Protein AF-S8DVP9-F1 (afdb_monomer_lite)

Structure (mmCIF, N/CA/C/O backbone):
data_AF-S8DVP9-F1
#
_entry.id   AF-S8DVP9-F1
#
loop_
_atom_site.group_PDB
_atom_site.id
_atom_site.type_symbol
_atom_site.label_atom_id
_atom_site.label_alt_id
_atom_site.label_comp_id
_atom_site.label_asym_id
_atom_site.label_entity_id
_atom_site.label_seq_id
_atom_site.pdbx_PDB_ins_code
_atom_site.Cartn_x
_atom_site.Cartn_y
_atom_site.Cartn_z
_atom_site.occupancy
_atom_site.B_iso_or_equiv
_atom_site.auth_seq_id
_atom_site.auth_comp_id
_atom_site.auth_asym_id
_atom_site.auth_atom_id
_atom_site.pdbx_PDB_model_num
ATOM 1 N N . MET A 1 1 ? 3.352 -12.212 -4.731 1.00 93.75 1 MET A N 1
ATOM 2 C CA . MET A 1 1 ? 2.655 -12.343 -6.015 1.00 93.75 1 MET A CA 1
ATOM 3 C C . MET A 1 1 ? 3.682 -12.057 -7.084 1.00 93.75 1 MET A C 1
ATOM 5 O O . MET A 1 1 ? 4.368 -11.041 -7.010 1.00 93.75 1 MET A O 1
ATOM 9 N N . ARG A 1 2 ? 3.881 -12.977 -8.029 1.00 93.25 2 ARG A N 1
ATOM 10 C CA . ARG A 1 2 ? 5.002 -12.898 -8.973 1.00 93.25 2 ARG A CA 1
ATOM 11 C C . ARG A 1 2 ? 4.507 -12.813 -10.407 1.00 93.25 2 ARG A C 1
ATOM 13 O O . ARG A 1 2 ? 3.634 -13.581 -10.801 1.00 93.25 2 ARG A O 1
ATOM 20 N N . LYS A 1 3 ? 5.117 -11.926 -11.190 1.00 92.12 3 LYS A N 1
ATOM 21 C CA . LYS A 1 3 ? 4.930 -11.833 -12.636 1.00 92.12 3 LYS A CA 1
ATOM 22 C C . LYS A 1 3 ? 6.275 -11.569 -13.306 1.00 92.12 3 LYS A C 1
ATOM 24 O O . LYS A 1 3 ? 6.898 -10.541 -13.060 1.00 92.12 3 LYS A O 1
ATOM 29 N N . GLY A 1 4 ? 6.740 -12.518 -14.118 1.00 91.38 4 GLY A N 1
ATOM 30 C CA . GLY A 1 4 ? 8.088 -12.469 -14.691 1.00 91.38 4 GLY A CA 1
ATOM 31 C C . GLY A 1 4 ? 9.177 -12.430 -13.608 1.00 91.38 4 GLY A C 1
ATOM 32 O O . GLY A 1 4 ? 9.216 -13.278 -12.704 1.00 91.38 4 GLY A O 1
ATOM 33 N N . ASN A 1 5 ? 10.056 -11.432 -13.695 1.00 92.25 5 ASN A N 1
ATOM 34 C CA . ASN A 1 5 ? 11.104 -11.144 -12.712 1.00 92.25 5 ASN A CA 1
ATOM 35 C C . ASN A 1 5 ? 10.614 -10.303 -11.519 1.00 92.25 5 ASN A C 1
ATOM 37 O O . ASN A 1 5 ? 11.341 -10.202 -10.533 1.00 92.25 5 ASN A O 1
ATOM 41 N N . ILE A 1 6 ? 9.392 -9.761 -11.561 1.00 92.94 6 ILE A N 1
ATOM 42 C CA . ILE A 1 6 ? 8.849 -8.885 -10.518 1.00 92.94 6 ILE A CA 1
ATOM 43 C C . ILE A 1 6 ? 8.075 -9.692 -9.477 1.00 92.94 6 ILE A C 1
ATOM 45 O O . ILE A 1 6 ? 7.178 -10.475 -9.801 1.00 92.94 6 ILE A O 1
ATOM 49 N N . ASN A 1 7 ? 8.400 -9.476 -8.207 1.00 95.69 7 ASN A N 1
ATOM 50 C CA . ASN A 1 7 ? 7.695 -10.012 -7.055 1.00 95.69 7 ASN A CA 1
ATOM 51 C C . ASN A 1 7 ? 7.174 -8.858 -6.193 1.00 95.69 7 ASN A C 1
ATOM 53 O O . ASN A 1 7 ? 7.948 -8.044 -5.699 1.00 95.69 7 ASN A O 1
ATOM 57 N N . VAL A 1 8 ? 5.863 -8.807 -6.005 1.00 96.38 8 VAL A N 1
ATOM 58 C CA . VAL A 1 8 ? 5.174 -7.852 -5.131 1.00 96.38 8 VAL A CA 1
ATOM 59 C C . VAL A 1 8 ? 4.640 -8.624 -3.934 1.00 96.38 8 VAL A C 1
ATOM 61 O O . VAL A 1 8 ? 4.223 -9.764 -4.089 1.00 96.38 8 VAL A O 1
ATOM 64 N N . TYR A 1 9 ? 4.655 -8.059 -2.740 1.00 97.38 9 TYR A N 1
ATOM 65 C CA . TYR A 1 9 ? 4.087 -8.700 -1.555 1.00 97.38 9 TYR A CA 1
ATOM 66 C C . TYR A 1 9 ? 3.671 -7.634 -0.544 1.00 97.38 9 TYR A C 1
ATOM 68 O O . TYR A 1 9 ? 4.083 -6.478 -0.641 1.00 97.38 9 TYR A O 1
ATOM 76 N N . ILE A 1 10 ? 2.815 -8.005 0.404 1.00 97.81 10 ILE A N 1
ATOM 77 C CA . ILE A 1 10 ? 2.344 -7.096 1.449 1.00 97.81 10 ILE A CA 1
ATOM 78 C C . ILE A 1 10 ? 2.985 -7.491 2.769 1.00 97.81 10 ILE A C 1
ATOM 80 O O . ILE A 1 10 ? 2.973 -8.666 3.130 1.00 97.81 10 ILE A O 1
ATOM 84 N N . GLU A 1 11 ? 3.508 -6.513 3.499 1.00 98.12 11 GLU A N 1
ATOM 85 C CA . GLU A 1 11 ? 3.953 -6.700 4.877 1.00 98.12 11 GLU A CA 1
ATOM 86 C C . GLU A 1 11 ? 3.008 -5.994 5.846 1.00 98.12 11 GLU A C 1
ATOM 88 O O . GLU A 1 11 ? 2.581 -4.863 5.609 1.00 98.12 11 GLU A O 1
ATOM 93 N N . SER A 1 12 ? 2.717 -6.638 6.973 1.00 97.75 12 SER A N 1
ATOM 94 C CA . SER A 1 12 ? 2.053 -6.014 8.116 1.00 97.75 12 SER A CA 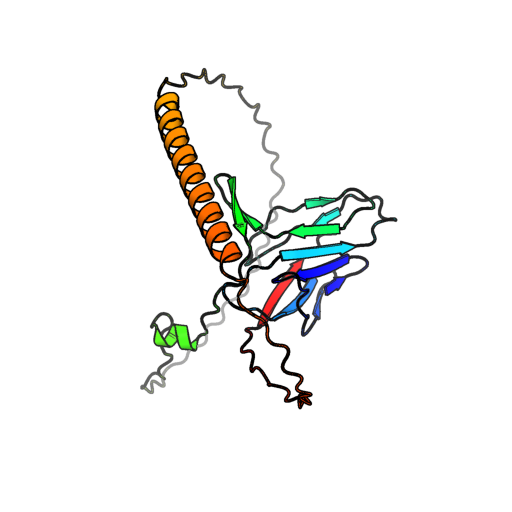1
ATOM 95 C C . SER A 1 12 ? 2.792 -6.399 9.389 1.00 97.75 12 SER A C 1
ATOM 97 O O . SER A 1 12 ? 3.184 -7.550 9.567 1.00 97.75 12 SER A O 1
ATOM 99 N N . GLN A 1 13 ? 3.036 -5.414 10.257 1.00 96.25 13 GLN A N 1
ATOM 100 C CA . GLN A 1 13 ? 3.792 -5.599 11.505 1.00 96.25 13 GLN A CA 1
ATOM 101 C C . GLN A 1 13 ? 5.177 -6.253 11.301 1.00 96.25 13 GLN A C 1
ATOM 103 O O . GLN A 1 13 ? 5.642 -7.000 12.151 1.00 96.25 13 GLN A O 1
ATOM 108 N N . GLY A 1 14 ? 5.836 -5.976 10.168 1.00 96.75 14 GLY A N 1
ATOM 109 C CA . GLY A 1 14 ? 7.161 -6.519 9.839 1.00 96.75 14 GLY A CA 1
ATOM 110 C C . GLY A 1 14 ? 7.161 -7.957 9.308 1.00 96.75 14 GLY A C 1
ATOM 111 O O . GLY A 1 14 ? 8.229 -8.540 9.139 1.00 96.75 14 GLY A O 1
ATOM 112 N N . HIS A 1 15 ? 5.990 -8.535 9.034 1.00 97.69 15 HIS A N 1
ATOM 113 C CA . HIS A 1 15 ? 5.864 -9.878 8.476 1.00 97.69 15 HIS A CA 1
ATOM 114 C C . HIS A 1 15 ? 5.163 -9.846 7.120 1.00 97.69 15 HIS A C 1
ATOM 116 O O . HIS A 1 15 ? 4.123 -9.203 6.964 1.00 97.69 15 HIS A O 1
ATOM 122 N N . ALA A 1 16 ? 5.709 -10.581 6.150 1.00 97.69 16 ALA A N 1
ATOM 123 C CA . ALA A 1 16 ? 5.050 -10.802 4.870 1.00 97.69 16 ALA A CA 1
ATOM 124 C C . ALA A 1 16 ? 3.759 -11.606 5.079 1.00 97.69 16 ALA A C 1
ATOM 126 O O . ALA A 1 16 ? 3.770 -12.677 5.693 1.00 97.69 16 ALA A O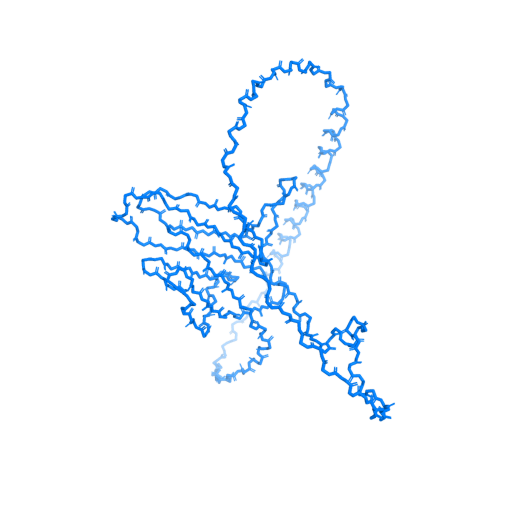 1
ATOM 127 N N . LEU A 1 17 ? 2.645 -11.079 4.578 1.00 97.50 17 LEU A N 1
ATOM 128 C CA . LEU A 1 17 ? 1.345 -11.729 4.662 1.00 97.50 17 LEU A CA 1
ATOM 129 C C . LEU A 1 17 ? 1.244 -12.854 3.620 1.00 97.50 17 LEU A C 1
ATOM 131 O O . LEU A 1 17 ? 1.729 -12.688 2.498 1.00 97.50 17 LEU A O 1
ATOM 135 N N . PRO A 1 18 ? 0.610 -13.992 3.959 1.00 97.50 18 PRO A N 1
ATOM 136 C CA . PRO A 1 18 ? 0.389 -15.065 3.001 1.00 97.50 18 PRO A CA 1
ATOM 137 C C . PRO A 1 18 ? -0.601 -14.635 1.912 1.00 97.50 18 PRO A C 1
ATOM 139 O O . PRO A 1 18 ? -1.513 -13.842 2.147 1.00 97.50 18 PRO A O 1
ATOM 142 N N . GLU A 1 19 ? -0.425 -15.201 0.722 1.00 96.94 19 GLU A N 1
ATOM 143 C CA . GLU A 1 19 ? -1.252 -14.928 -0.451 1.00 96.94 19 GLU A CA 1
ATOM 144 C C . GLU A 1 19 ? -2.129 -16.137 -0.763 1.00 96.94 19 GLU A C 1
ATOM 146 O O . GLU A 1 19 ? -1.652 -17.272 -0.813 1.00 96.94 19 GLU A O 1
ATOM 151 N N . TYR A 1 20 ? -3.411 -15.886 -1.003 1.00 96.19 20 TYR A N 1
ATOM 152 C CA . TYR A 1 20 ? -4.419 -16.903 -1.274 1.00 96.19 20 TYR A CA 1
ATOM 153 C C . TYR A 1 20 ? -5.076 -16.663 -2.632 1.00 96.19 20 TYR A C 1
ATOM 155 O O . TYR A 1 20 ? -5.253 -15.516 -3.039 1.00 96.19 20 TYR A O 1
ATOM 163 N N . GLN A 1 21 ? -5.450 -17.753 -3.314 1.00 95.75 21 GLN A N 1
ATOM 164 C CA . GLN A 1 21 ? -6.103 -17.743 -4.635 1.00 95.75 21 GLN A CA 1
ATOM 165 C C . GLN A 1 21 ? -5.428 -16.761 -5.609 1.00 95.75 21 GLN A C 1
ATOM 167 O O . GLN A 1 21 ? -6.018 -15.782 -6.060 1.00 95.75 21 GLN A O 1
ATOM 172 N N . VAL A 1 22 ? -4.139 -16.989 -5.869 1.00 95.62 22 VAL A N 1
ATOM 173 C CA . VAL A 1 22 ? -3.382 -16.171 -6.818 1.00 95.62 22 VAL A CA 1
ATOM 174 C C . VAL A 1 22 ? -3.828 -16.526 -8.235 1.00 95.62 22 VAL A C 1
ATOM 176 O O . VAL A 1 22 ? -3.618 -17.647 -8.692 1.00 95.62 22 VAL A O 1
ATOM 179 N N . GLU A 1 23 ? -4.417 -15.562 -8.932 1.00 95.88 23 GLU A N 1
ATOM 180 C CA . GLU A 1 23 ? -4.955 -15.705 -10.282 1.00 95.88 23 GLU A CA 1
ATOM 181 C C . GLU A 1 23 ? -4.288 -14.708 -11.230 1.00 95.88 23 GLU A C 1
ATOM 183 O O . GLU A 1 23 ? -4.112 -13.527 -10.916 1.00 95.88 23 GLU A O 1
ATOM 188 N N . ILE A 1 24 ? -3.931 -15.171 -12.425 1.00 94.06 24 ILE A N 1
ATOM 189 C CA . ILE A 1 24 ? -3.492 -14.292 -13.509 1.00 94.06 24 ILE A CA 1
ATOM 190 C C . ILE A 1 24 ? -4.754 -13.847 -14.246 1.00 94.06 24 ILE A C 1
ATOM 192 O O . ILE A 1 24 ? -5.394 -14.654 -14.912 1.00 94.06 24 ILE A O 1
ATOM 196 N N . VAL A 1 25 ? -5.124 -12.576 -14.089 1.00 92.44 25 VAL A N 1
ATOM 197 C CA . VAL A 1 25 ? -6.328 -12.012 -14.722 1.00 92.44 25 VAL A CA 1
ATOM 198 C C . VAL A 1 25 ? -6.068 -11.734 -16.202 1.00 92.44 25 VAL A C 1
ATOM 200 O O . VAL A 1 25 ? -6.930 -11.984 -17.039 1.00 92.44 25 VAL A O 1
ATOM 203 N N . ASP A 1 26 ? -4.870 -11.238 -16.518 1.00 92.81 26 ASP A N 1
ATOM 204 C CA . ASP A 1 26 ? -4.417 -10.957 -17.878 1.00 92.81 26 ASP A CA 1
ATOM 205 C C . ASP A 1 26 ? -2.873 -10.942 -17.962 1.00 92.81 26 ASP A C 1
ATOM 207 O O . ASP A 1 26 ? -2.152 -11.138 -16.972 1.00 92.81 26 ASP A O 1
ATOM 211 N N . ASP A 1 27 ? -2.337 -10.659 -19.149 1.00 88.38 27 ASP A N 1
ATOM 212 C CA . ASP A 1 27 ? -0.898 -10.597 -19.430 1.00 88.38 27 ASP A CA 1
ATOM 213 C C . ASP A 1 27 ? -0.139 -9.537 -18.622 1.00 88.38 27 ASP A C 1
ATOM 215 O O . ASP A 1 27 ? 1.089 -9.580 -18.589 1.00 88.38 27 ASP A O 1
ATOM 219 N N . LYS A 1 28 ? -0.820 -8.639 -17.895 1.00 85.88 28 LYS A N 1
ATOM 220 C CA . LYS A 1 28 ? -0.246 -7.553 -17.070 1.00 85.88 28 LYS A CA 1
ATOM 221 C C . LYS A 1 28 ? -0.736 -7.513 -15.613 1.00 85.88 28 LYS A C 1
ATOM 223 O O . LYS A 1 28 ? -0.125 -6.841 -14.780 1.00 85.88 28 LYS A O 1
ATOM 228 N N . THR A 1 29 ? -1.731 -8.318 -15.254 1.00 87.94 29 THR A N 1
ATOM 229 C CA . THR A 1 29 ? -2.389 -8.267 -13.944 1.00 87.94 29 THR A CA 1
ATOM 230 C C . THR A 1 29 ? -2.401 -9.621 -13.250 1.00 87.94 29 THR A C 1
ATOM 232 O O . THR A 1 29 ? -2.709 -10.659 -13.834 1.00 87.94 29 THR A O 1
ATOM 235 N N . VAL A 1 30 ? -2.045 -9.590 -11.968 1.00 93.12 30 VAL A N 1
ATOM 236 C CA . VAL A 1 30 ? -2.186 -10.707 -11.032 1.00 93.12 30 VAL A CA 1
ATOM 237 C C . VAL A 1 30 ? -3.098 -10.232 -9.909 1.00 93.12 30 VAL A C 1
ATOM 239 O O . VAL A 1 30 ? -2.942 -9.112 -9.413 1.00 93.12 30 VAL A O 1
ATOM 242 N N . ALA A 1 31 ? -4.060 -11.065 -9.538 1.00 92.31 31 ALA A N 1
ATOM 243 C CA . ALA A 1 31 ? -4.951 -10.8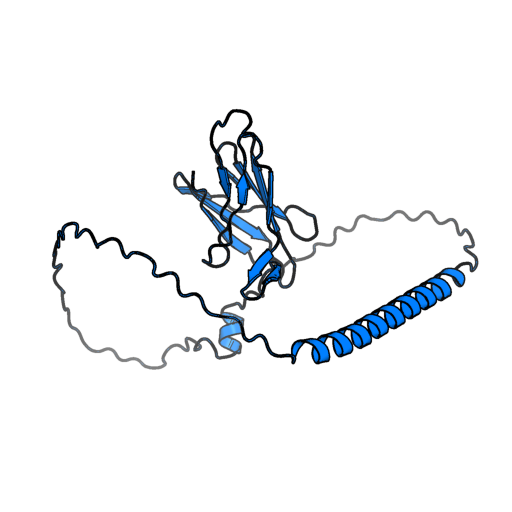49 -8.413 1.00 92.31 31 ALA A CA 1
ATOM 244 C C . ALA A 1 31 ? -4.682 -11.911 -7.348 1.00 92.31 31 ALA A C 1
ATOM 246 O O . ALA A 1 31 ? -4.361 -13.053 -7.662 1.00 92.31 31 ALA A O 1
ATOM 247 N N . CYS A 1 32 ? -4.808 -11.534 -6.084 1.00 95.75 32 CYS A N 1
ATOM 248 C CA . CYS A 1 32 ? -4.788 -12.469 -4.969 1.00 95.75 32 CYS A CA 1
ATOM 249 C C . CYS A 1 32 ? -5.589 -11.898 -3.801 1.00 95.75 32 CYS A C 1
ATOM 251 O O . CYS A 1 32 ? -5.926 -10.706 -3.772 1.00 95.75 32 CYS A O 1
ATOM 253 N N . TYR A 1 33 ? -5.854 -12.750 -2.821 1.00 94.25 33 TYR A N 1
ATOM 254 C CA . TYR A 1 33 ? -6.386 -12.358 -1.529 1.00 94.25 33 TYR A CA 1
ATOM 255 C C . TYR A 1 33 ? -5.292 -12.422 -0.472 1.00 94.25 33 TYR A C 1
ATOM 257 O O . TYR A 1 33 ? -4.439 -13.309 -0.492 1.00 94.25 33 TYR A O 1
ATOM 265 N N . ILE A 1 34 ? -5.340 -11.484 0.464 1.00 96.62 34 ILE A N 1
ATOM 266 C CA . ILE A 1 34 ? -4.458 -11.442 1.631 1.00 96.62 34 ILE A CA 1
ATOM 267 C C . ILE A 1 34 ? -5.311 -11.403 2.901 1.00 96.62 34 ILE A C 1
ATOM 269 O O . ILE A 1 34 ? -6.418 -10.849 2.872 1.00 96.62 34 ILE A O 1
ATOM 273 N N . PRO A 1 35 ? -4.830 -11.970 4.019 1.00 95.00 35 PRO A N 1
ATOM 274 C CA . PRO A 1 35 ? -5.497 -11.805 5.297 1.00 95.00 35 PRO A CA 1
ATOM 275 C C . PRO A 1 35 ? -5.347 -10.350 5.739 1.00 95.00 35 PRO A C 1
ATOM 277 O O . PRO A 1 35 ? -4.254 -9.788 5.685 1.00 95.00 35 PRO A O 1
ATOM 280 N N . SER A 1 36 ? -6.441 -9.743 6.180 1.00 93.94 36 SER A N 1
ATOM 281 C CA . SER A 1 36 ? -6.433 -8.378 6.701 1.00 93.94 36 SER A CA 1
ATOM 282 C C . SER A 1 36 ? -7.057 -8.329 8.088 1.00 93.94 36 SER A C 1
ATOM 284 O O . SER A 1 36 ? -7.982 -9.083 8.390 1.00 93.94 36 SER A O 1
ATOM 286 N N . GLU A 1 37 ? -6.529 -7.450 8.935 1.00 94.50 37 GLU A N 1
ATOM 287 C CA . GLU A 1 37 ? -7.044 -7.190 10.278 1.00 94.50 37 GLU A CA 1
ATOM 288 C C . GLU A 1 37 ? -7.209 -5.683 10.437 1.00 94.50 37 GLU A C 1
ATOM 290 O O . GLU A 1 37 ? -6.260 -4.923 10.229 1.00 94.50 37 GLU A O 1
ATOM 295 N N . ALA A 1 38 ? -8.431 -5.262 10.755 1.00 94.94 38 ALA A N 1
ATOM 296 C CA . ALA A 1 38 ? -8.809 -3.859 10.793 1.00 94.94 38 ALA A CA 1
ATOM 297 C C . ALA A 1 38 ? -7.916 -3.051 11.746 1.00 94.94 38 ALA A C 1
ATOM 299 O O . ALA A 1 38 ? -7.542 -3.517 12.823 1.00 94.94 38 ALA A O 1
ATOM 300 N N . GLY A 1 39 ? -7.560 -1.835 11.343 1.00 95.25 39 GLY A N 1
ATOM 301 C CA . GLY A 1 39 ? -6.721 -0.943 12.141 1.00 95.25 39 GLY A CA 1
ATOM 302 C C . GLY A 1 39 ? -5.221 -1.239 12.078 1.00 95.25 39 GLY A C 1
ATOM 303 O O . GLY A 1 39 ? -4.412 -0.448 12.567 1.00 95.25 39 GLY A O 1
ATOM 304 N N . LYS A 1 40 ? -4.803 -2.358 11.470 1.00 97.25 40 LYS A N 1
ATOM 305 C CA . LYS A 1 40 ? -3.378 -2.647 11.295 1.00 97.25 40 LYS A CA 1
ATOM 306 C C . LYS A 1 40 ? -2.811 -1.924 10.087 1.00 97.25 40 LYS A C 1
ATOM 308 O O . LYS A 1 40 ? -3.384 -1.928 8.998 1.00 97.25 40 LYS A O 1
ATOM 313 N N . ASN A 1 41 ? -1.618 -1.369 10.286 1.00 97.69 41 ASN A N 1
ATOM 314 C CA . ASN A 1 41 ? -0.849 -0.783 9.204 1.00 97.69 41 ASN A CA 1
ATOM 315 C C . ASN A 1 41 ? -0.244 -1.871 8.316 1.00 97.69 41 ASN A C 1
ATOM 317 O O . ASN A 1 41 ? 0.171 -2.933 8.799 1.00 97.69 41 ASN A O 1
ATOM 321 N N . PHE A 1 42 ? -0.130 -1.574 7.030 1.00 97.75 42 PHE A N 1
ATOM 322 C CA . PHE A 1 42 ? 0.574 -2.425 6.081 1.00 97.75 42 PHE A CA 1
ATOM 323 C C . PHE A 1 42 ? 1.449 -1.601 5.141 1.00 97.75 42 PHE A C 1
ATOM 325 O O . PHE A 1 42 ? 1.330 -0.378 5.048 1.00 97.75 42 PHE A O 1
ATOM 332 N N . MET A 1 43 ? 2.349 -2.274 4.437 1.00 97.38 43 MET A N 1
ATOM 333 C CA . MET A 1 43 ? 3.123 -1.684 3.357 1.00 97.38 43 MET A CA 1
ATOM 334 C C . MET A 1 43 ? 3.146 -2.605 2.145 1.00 97.38 43 MET A C 1
ATOM 336 O O . MET A 1 43 ? 3.066 -3.828 2.258 1.00 97.38 43 MET A O 1
ATOM 340 N N . ILE A 1 44 ? 3.237 -1.987 0.976 1.00 97.25 44 ILE A N 1
ATOM 341 C CA . ILE A 1 44 ? 3.364 -2.672 -0.302 1.00 97.25 44 ILE A CA 1
ATOM 342 C C . ILE A 1 44 ? 4.849 -2.757 -0.609 1.00 97.25 44 ILE A C 1
ATOM 344 O O . ILE A 1 44 ? 5.486 -1.720 -0.783 1.00 97.25 44 ILE A O 1
ATOM 348 N N . CYS A 1 45 ? 5.385 -3.965 -0.693 1.00 97.31 45 CYS A N 1
ATOM 349 C CA . CYS A 1 45 ? 6.779 -4.224 -1.018 1.00 97.31 45 CYS A CA 1
ATOM 350 C C . CYS A 1 45 ? 6.884 -4.787 -2.434 1.00 97.31 45 CYS A C 1
ATOM 352 O O . CYS A 1 45 ? 6.018 -5.535 -2.894 1.00 97.31 45 CYS A O 1
ATOM 354 N N . TRP A 1 46 ? 7.954 -4.439 -3.135 1.00 96.81 46 TRP A N 1
ATOM 355 C CA . TRP A 1 46 ? 8.281 -5.013 -4.429 1.00 96.81 46 TRP A CA 1
ATOM 356 C C . TRP A 1 46 ? 9.782 -5.216 -4.559 1.00 96.81 46 TRP A C 1
ATOM 358 O O . TRP A 1 46 ? 10.589 -4.444 -4.040 1.00 96.81 46 TRP A O 1
ATOM 368 N N . ARG A 1 47 ? 10.133 -6.282 -5.264 1.00 96.06 47 ARG A N 1
ATOM 369 C CA . ARG A 1 47 ? 11.500 -6.652 -5.607 1.00 96.06 47 ARG A CA 1
ATOM 370 C C . ARG A 1 47 ? 11.526 -7.258 -6.996 1.00 96.06 47 ARG A C 1
ATOM 372 O O . ARG A 1 47 ? 10.609 -8.005 -7.348 1.00 96.06 47 ARG A O 1
ATOM 379 N N . ALA A 1 48 ? 12.567 -6.996 -7.767 1.00 93.81 48 ALA A N 1
ATOM 380 C CA . ALA A 1 48 ? 12.803 -7.719 -9.008 1.00 93.81 48 ALA A CA 1
ATOM 381 C C . ALA A 1 48 ? 14.283 -7.773 -9.348 1.00 93.81 48 ALA A C 1
ATOM 383 O O . ALA A 1 48 ? 15.042 -6.855 -9.044 1.00 93.81 48 ALA A O 1
ATOM 384 N N . ASP A 1 49 ? 14.669 -8.845 -10.032 1.00 90.06 49 ASP A N 1
ATOM 385 C CA . ASP A 1 49 ? 15.988 -8.927 -10.640 1.00 90.06 49 ASP A CA 1
ATOM 386 C C . ASP A 1 49 ? 15.955 -8.245 -12.011 1.00 90.06 49 ASP A C 1
ATOM 388 O O . ASP A 1 49 ? 15.523 -8.836 -13.002 1.00 90.06 49 ASP A O 1
ATOM 392 N N . THR A 1 50 ? 16.358 -6.976 -12.037 1.00 87.62 50 THR A N 1
ATOM 393 C CA . THR A 1 50 ? 16.413 -6.141 -13.246 1.00 87.62 50 THR A CA 1
ATOM 394 C C . THR A 1 50 ? 17.851 -5.887 -13.693 1.00 87.62 50 THR A C 1
ATOM 396 O O . THR A 1 50 ? 18.116 -4.897 -14.372 1.00 87.62 50 THR A O 1
ATOM 399 N N . ARG A 1 51 ? 18.816 -6.731 -13.290 1.00 89.06 51 ARG A N 1
ATOM 400 C CA . ARG A 1 51 ? 20.248 -6.549 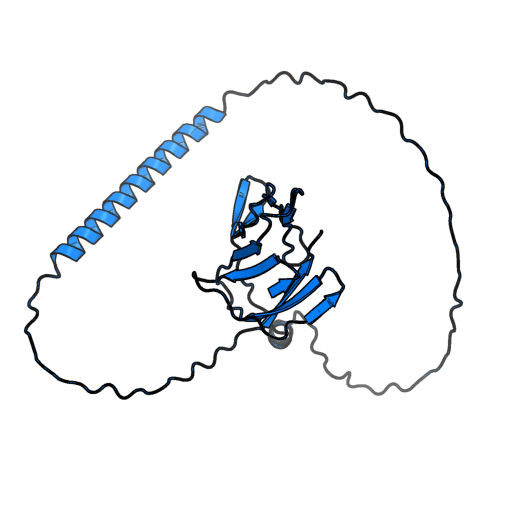-13.622 1.00 89.06 51 ARG A CA 1
ATOM 401 C C . ARG A 1 51 ? 20.530 -6.523 -15.124 1.00 89.06 51 ARG A C 1
ATOM 403 O O . ARG A 1 51 ? 21.549 -5.978 -15.532 1.00 89.06 51 ARG A O 1
ATOM 410 N N . HIS A 1 52 ? 19.651 -7.133 -15.910 1.00 90.69 52 HIS A N 1
ATOM 411 C CA . HIS A 1 52 ? 19.738 -7.204 -17.367 1.00 90.69 52 HIS A CA 1
ATOM 412 C C . HIS A 1 52 ? 18.740 -6.282 -18.074 1.00 90.69 52 HIS A C 1
ATOM 414 O O . HIS A 1 52 ? 18.664 -6.310 -19.299 1.00 90.69 52 HIS A O 1
ATOM 420 N N . ASP A 1 53 ? 17.974 -5.490 -17.322 1.00 87.94 53 ASP A N 1
ATOM 421 C CA . ASP A 1 53 ? 17.021 -4.556 -17.906 1.00 87.94 53 ASP A CA 1
ATOM 422 C C . ASP A 1 53 ? 17.711 -3.206 -18.120 1.00 87.94 53 ASP A C 1
ATOM 424 O O . ASP A 1 53 ? 18.127 -2.556 -17.162 1.00 87.94 53 ASP A O 1
ATOM 428 N N . ASP A 1 54 ? 17.760 -2.747 -19.371 1.00 91.19 54 ASP A N 1
ATOM 429 C CA . ASP A 1 54 ? 18.287 -1.424 -19.748 1.00 91.19 54 ASP A CA 1
ATOM 430 C C . ASP A 1 54 ? 17.243 -0.302 -19.577 1.00 91.19 54 ASP A C 1
ATOM 432 O O . ASP A 1 54 ? 17.461 0.859 -19.938 1.00 91.19 54 ASP A O 1
ATOM 436 N N . HIS A 1 55 ? 16.069 -0.640 -19.041 1.00 88.69 55 HIS A N 1
ATOM 437 C CA . HIS A 1 55 ? 14.922 0.251 -18.952 1.00 88.69 55 HIS A CA 1
ATOM 438 C C . HIS A 1 55 ? 14.700 0.775 -17.532 1.00 88.69 55 HIS A C 1
ATOM 440 O O . HIS A 1 55 ? 14.829 0.067 -16.534 1.00 88.69 55 HIS A O 1
ATOM 446 N N . VAL A 1 56 ? 14.300 2.045 -17.448 1.00 89.88 56 VAL A N 1
ATOM 447 C CA . VAL A 1 56 ? 13.789 2.636 -16.208 1.00 89.88 56 VAL A CA 1
ATOM 448 C C . VAL A 1 56 ? 12.437 2.003 -15.907 1.00 89.88 56 VAL A C 1
ATOM 450 O O . VAL A 1 56 ? 11.517 2.083 -16.719 1.00 89.88 56 VAL A O 1
ATOM 453 N N . THR A 1 57 ? 12.297 1.417 -14.722 1.00 90.38 57 THR A N 1
ATOM 454 C CA . THR A 1 57 ? 11.037 0.797 -14.302 1.00 90.38 57 THR A CA 1
ATOM 455 C C . THR A 1 57 ? 10.277 1.729 -13.363 1.00 90.38 57 THR A C 1
ATOM 457 O O . THR A 1 57 ? 10.868 2.415 -12.527 1.00 90.38 57 THR A O 1
ATOM 460 N N . SER A 1 58 ? 8.949 1.777 -13.476 1.00 91.31 58 SER A N 1
ATOM 461 C CA . SER A 1 58 ? 8.097 2.539 -12.560 1.00 91.31 58 SER A CA 1
ATOM 462 C C . SER A 1 58 ? 7.079 1.629 -11.892 1.00 91.31 58 SER A C 1
ATOM 464 O O . SER A 1 58 ? 6.312 0.949 -12.566 1.00 91.31 58 SER A O 1
ATOM 466 N N . VAL A 1 59 ? 7.022 1.667 -10.561 1.00 91.75 59 VAL A N 1
ATOM 467 C CA . VAL A 1 59 ? 5.982 0.971 -9.793 1.00 91.75 59 VAL A CA 1
ATOM 468 C C . VAL A 1 59 ? 4.944 1.989 -9.349 1.00 91.75 59 VAL A C 1
ATOM 470 O O . VAL A 1 59 ? 5.289 2.967 -8.685 1.00 91.75 59 VAL A O 1
ATOM 473 N N . ARG A 1 60 ? 3.678 1.775 -9.728 1.00 92.31 60 ARG A N 1
ATOM 474 C CA . ARG A 1 60 ? 2.544 2.679 -9.458 1.00 92.31 60 ARG A CA 1
ATOM 475 C C . ARG A 1 60 ? 1.421 1.929 -8.734 1.00 92.31 60 ARG A C 1
ATOM 477 O O . ARG A 1 60 ? 0.519 1.411 -9.391 1.00 92.31 60 ARG A O 1
ATOM 484 N N . PRO A 1 61 ? 1.471 1.836 -7.395 1.00 91.88 61 PRO A N 1
ATOM 485 C CA . PRO A 1 61 ? 0.439 1.146 -6.635 1.00 91.88 61 PRO A CA 1
ATOM 486 C C . PRO A 1 61 ? -0.927 1.827 -6.783 1.00 91.88 61 PRO A C 1
ATOM 488 O O . PRO A 1 61 ? -1.017 3.058 -6.825 1.00 91.88 61 PRO A O 1
ATOM 491 N N . ARG A 1 62 ? -1.994 1.024 -6.805 1.00 91.69 62 ARG A N 1
ATOM 492 C CA . ARG A 1 62 ? -3.379 1.496 -6.697 1.00 91.69 62 ARG A CA 1
ATOM 493 C C . ARG A 1 62 ? -3.996 0.915 -5.436 1.00 91.69 62 ARG A C 1
ATOM 495 O O . ARG A 1 62 ? -3.940 -0.295 -5.247 1.00 91.69 62 ARG A O 1
ATOM 502 N N . ILE A 1 63 ? -4.574 1.764 -4.594 1.00 91.25 63 ILE A N 1
ATOM 503 C CA . ILE A 1 63 ? -5.297 1.347 -3.385 1.00 91.25 63 ILE A CA 1
ATOM 504 C C . ILE A 1 63 ? -6.700 1.930 -3.475 1.00 91.25 63 ILE A C 1
ATOM 506 O O . ILE A 1 63 ? -6.852 3.114 -3.775 1.00 91.25 63 ILE A O 1
ATOM 510 N N . ASP A 1 64 ? -7.718 1.091 -3.296 1.00 87.69 64 ASP A N 1
ATOM 511 C CA . ASP A 1 64 ? -9.134 1.478 -3.350 1.00 87.69 64 ASP A CA 1
ATOM 512 C C . ASP A 1 64 ? -9.492 2.294 -4.607 1.00 87.69 64 ASP A C 1
ATOM 514 O O . ASP A 1 64 ? -10.168 3.318 -4.551 1.00 87.69 64 ASP A O 1
ATOM 518 N N . GLY A 1 65 ? -8.949 1.890 -5.761 1.00 87.88 65 GLY A N 1
ATOM 519 C CA . GLY A 1 65 ? -9.145 2.559 -7.056 1.00 87.88 65 GLY A CA 1
ATOM 520 C C . GLY A 1 65 ? -8.295 3.818 -7.288 1.00 87.88 65 GLY A C 1
ATOM 521 O O . GLY A 1 65 ? -8.164 4.267 -8.435 1.00 87.88 65 GLY A O 1
ATOM 522 N N . HIS A 1 66 ? -7.646 4.346 -6.251 1.00 89.00 66 HIS A N 1
ATOM 523 C CA . HIS A 1 66 ? -6.849 5.566 -6.316 1.00 89.00 66 HIS A CA 1
ATOM 524 C C . HIS A 1 66 ? -5.397 5.263 -6.685 1.00 89.00 66 HIS A C 1
ATOM 526 O O . HIS A 1 66 ? -4.751 4.399 -6.092 1.00 89.00 66 HIS A O 1
ATOM 532 N N . ASN A 1 67 ? -4.869 5.994 -7.670 1.00 89.31 67 ASN A N 1
ATOM 533 C CA . ASN A 1 67 ? -3.448 5.946 -8.000 1.00 89.31 67 ASN A CA 1
ATOM 534 C C . ASN A 1 67 ? -2.645 6.599 -6.880 1.00 89.31 67 ASN A C 1
ATOM 536 O O . ASN A 1 67 ? -2.852 7.768 -6.552 1.00 89.31 67 ASN A O 1
ATOM 540 N N . ILE A 1 68 ? -1.684 5.858 -6.350 1.00 91.12 68 ILE A N 1
ATOM 541 C CA . ILE A 1 68 ? -0.683 6.402 -5.446 1.00 91.12 68 ILE A CA 1
ATOM 542 C C . ILE A 1 68 ? 0.528 6.790 -6.284 1.00 91.12 68 ILE A C 1
ATOM 544 O O . ILE A 1 68 ? 0.868 6.111 -7.255 1.00 91.12 68 ILE A O 1
ATOM 548 N N . TYR A 1 69 ? 1.176 7.898 -5.920 1.00 88.94 69 TYR A N 1
ATOM 549 C CA . TYR A 1 69 ? 2.423 8.315 -6.552 1.00 88.94 69 TYR A CA 1
ATOM 550 C C . TYR A 1 69 ? 3.407 7.148 -6.630 1.00 88.94 69 TYR A C 1
ATOM 552 O O . TYR A 1 69 ? 3.758 6.538 -5.616 1.00 88.94 69 TYR A O 1
ATOM 560 N N . GLY A 1 70 ? 3.826 6.850 -7.857 1.00 87.19 70 GLY A N 1
ATOM 561 C CA . GLY A 1 70 ? 4.782 5.793 -8.122 1.00 87.19 70 GLY A CA 1
ATOM 562 C C . GLY A 1 70 ? 6.213 6.199 -7.802 1.00 87.19 70 GLY A C 1
ATOM 563 O O . GLY A 1 70 ? 6.524 7.380 -7.635 1.00 87.19 70 GLY A O 1
ATOM 564 N N . LYS A 1 71 ? 7.094 5.203 -7.752 1.00 90.38 71 LYS A N 1
ATOM 565 C CA . LYS A 1 71 ? 8.543 5.407 -7.668 1.00 90.38 71 LYS A CA 1
ATOM 566 C C . LYS A 1 71 ? 9.174 5.009 -8.999 1.00 90.38 71 LYS A C 1
ATOM 568 O O . LYS A 1 71 ? 8.795 3.995 -9.586 1.00 90.38 71 LYS A O 1
ATOM 573 N N . LEU A 1 72 ? 10.086 5.843 -9.491 1.00 92.44 72 LEU A N 1
ATOM 574 C CA . LEU A 1 72 ? 10.963 5.510 -10.610 1.00 92.44 72 LEU A CA 1
ATOM 575 C C . LEU A 1 72 ? 12.194 4.798 -10.061 1.00 92.44 72 LEU A C 1
ATOM 577 O O . LEU A 1 72 ? 12.747 5.201 -9.035 1.00 92.44 72 LEU A O 1
ATOM 581 N N . HIS A 1 73 ? 12.590 3.743 -10.748 1.00 92.31 73 HIS A N 1
ATOM 582 C CA . HIS A 1 73 ? 13.719 2.905 -10.410 1.00 92.31 73 HIS A CA 1
ATOM 583 C C . HIS A 1 73 ? 14.711 2.931 -11.562 1.00 92.31 73 HIS A C 1
ATOM 585 O O . HIS A 1 73 ? 14.337 2.724 -12.719 1.00 92.31 73 HIS A O 1
ATOM 591 N N . SER A 1 74 ? 15.970 3.209 -11.233 1.00 91.06 74 SER A N 1
ATOM 592 C CA . SER A 1 74 ? 17.062 3.112 -12.193 1.00 91.06 74 SER A CA 1
ATOM 593 C C . SER A 1 74 ? 17.211 1.666 -12.687 1.00 91.06 74 SER A C 1
ATOM 595 O O . SER A 1 74 ? 16.890 0.735 -11.938 1.00 91.06 74 SER A O 1
ATOM 597 N N . PRO A 1 75 ? 17.726 1.470 -13.914 1.00 91.38 75 PRO A N 1
ATOM 598 C CA . PRO A 1 75 ? 18.115 0.154 -14.417 1.00 91.38 75 PRO A CA 1
ATOM 599 C C . PRO A 1 75 ? 18.936 -0.629 -13.380 1.00 91.38 75 PRO A C 1
ATOM 601 O O . PRO A 1 75 ? 19.765 -0.047 -12.677 1.00 91.38 75 PRO A O 1
ATOM 604 N N . GLY A 1 76 ? 18.686 -1.934 -13.244 1.00 89.12 76 GLY A N 1
ATOM 605 C CA . GLY A 1 76 ? 19.394 -2.782 -12.273 1.00 89.12 76 GLY A CA 1
ATOM 606 C C . GLY A 1 76 ? 18.940 -2.716 -10.806 1.00 89.12 76 GLY A C 1
ATOM 607 O O . GLY A 1 76 ? 19.435 -3.516 -10.013 1.00 89.12 76 GLY A O 1
ATOM 608 N N . GLN A 1 77 ? 18.014 -1.824 -10.420 1.00 87.44 77 GLN A N 1
ATOM 609 C CA . GLN A 1 77 ? 17.603 -1.663 -9.016 1.00 87.44 77 GLN A CA 1
ATOM 610 C C . GLN A 1 77 ? 16.079 -1.537 -8.830 1.00 87.44 77 GLN A C 1
ATOM 612 O O . GLN A 1 77 ? 15.551 -0.434 -8.658 1.00 87.44 77 GLN A O 1
ATOM 617 N N . LEU A 1 78 ? 15.365 -2.667 -8.757 1.00 91.75 78 LEU A N 1
ATOM 618 C CA . LEU A 1 78 ? 13.914 -2.695 -8.510 1.00 91.75 78 LEU A CA 1
ATOM 619 C C . LEU A 1 78 ? 13.527 -3.247 -7.132 1.00 91.75 78 LEU A C 1
ATOM 621 O O . LEU A 1 78 ? 12.589 -4.025 -7.023 1.00 91.75 78 LEU A O 1
ATOM 625 N N . ASP A 1 79 ? 14.199 -2.795 -6.074 1.00 95.19 79 ASP A N 1
ATOM 626 C CA . ASP A 1 79 ? 13.776 -3.061 -4.695 1.00 95.19 79 ASP A CA 1
ATOM 627 C C . ASP A 1 79 ? 13.174 -1.798 -4.077 1.00 95.19 79 ASP A C 1
ATOM 629 O O . ASP A 1 79 ? 13.750 -0.701 -4.126 1.00 95.19 79 ASP A O 1
ATOM 633 N N . GLY A 1 80 ? 11.981 -1.923 -3.508 1.00 95.19 80 GLY A N 1
ATOM 634 C CA . GLY A 1 80 ? 11.288 -0.793 -2.915 1.00 95.19 80 GLY A CA 1
ATOM 635 C C . GLY A 1 80 ? 10.064 -1.189 -2.112 1.00 95.19 80 GLY A C 1
ATOM 636 O O . GLY A 1 80 ? 9.586 -2.318 -2.147 1.00 95.19 80 GLY A O 1
ATOM 637 N N . PHE A 1 81 ? 9.553 -0.216 -1.371 1.00 96.69 81 PHE A N 1
ATOM 638 C CA . PHE A 1 81 ? 8.314 -0.364 -0.634 1.00 96.69 81 PHE A CA 1
ATOM 639 C C . PHE A 1 81 ? 7.564 0.965 -0.561 1.00 96.69 81 PHE A C 1
ATOM 641 O O . PHE A 1 81 ? 8.117 2.046 -0.812 1.00 96.69 81 PHE A O 1
ATOM 648 N N . ARG A 1 82 ? 6.287 0.884 -0.193 1.00 96.12 82 ARG A N 1
ATOM 649 C CA . ARG A 1 82 ? 5.422 2.026 0.087 1.00 96.12 82 ARG A CA 1
ATOM 650 C C . ARG A 1 82 ? 4.563 1.738 1.309 1.00 96.12 82 ARG A C 1
ATOM 652 O O . ARG A 1 82 ? 3.783 0.796 1.303 1.00 96.12 82 ARG A O 1
ATOM 659 N N . GLU A 1 83 ? 4.664 2.597 2.316 1.00 96.56 83 GLU A N 1
ATOM 660 C CA . GLU A 1 83 ? 3.879 2.505 3.559 1.00 96.56 83 GLU A CA 1
ATOM 661 C C . GLU A 1 83 ? 2.804 3.595 3.692 1.00 96.56 83 GLU A C 1
ATOM 663 O O . GLU A 1 83 ? 2.021 3.582 4.637 1.00 96.56 83 GLU A O 1
ATOM 668 N N . SER A 1 84 ? 2.789 4.588 2.794 1.00 95.56 84 SER A N 1
ATOM 669 C CA . SER A 1 84 ? 1.877 5.730 2.893 1.00 95.56 84 SER A CA 1
ATOM 670 C C . SER A 1 84 ? 1.485 6.347 1.551 1.00 95.56 84 SER A C 1
ATOM 672 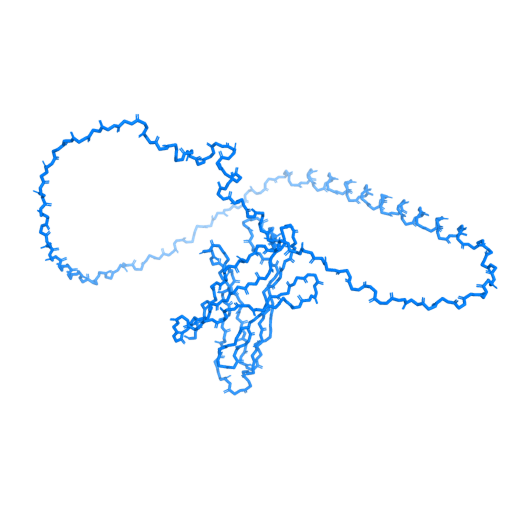O O . SER A 1 84 ? 2.254 6.358 0.579 1.00 95.56 84 SER A O 1
ATOM 674 N N . ALA A 1 85 ? 0.282 6.920 1.524 1.00 93.88 85 ALA A N 1
ATOM 675 C CA . ALA A 1 85 ? -0.166 7.841 0.488 1.00 93.88 85 ALA A CA 1
ATOM 676 C C . ALA A 1 85 ? 0.182 9.277 0.891 1.00 93.88 85 ALA A C 1
ATOM 678 O O . ALA A 1 85 ? 0.135 9.645 2.069 1.00 93.88 85 ALA A O 1
ATOM 679 N N . GLN A 1 86 ? 0.521 10.094 -0.104 1.00 91.00 86 GLN A N 1
ATOM 680 C CA . GLN A 1 86 ? 0.673 11.529 0.093 1.00 91.00 86 GLN A CA 1
ATOM 681 C C . GLN A 1 86 ? -0.706 12.178 -0.005 1.00 91.00 86 GLN A C 1
ATOM 683 O O . GLN A 1 86 ? -1.428 11.961 -0.978 1.00 91.00 86 GLN A O 1
ATOM 688 N N . ILE A 1 87 ? -1.068 12.943 1.016 1.00 87.50 87 ILE A N 1
ATOM 689 C CA . ILE A 1 87 ? -2.302 13.725 1.070 1.00 87.50 87 ILE A CA 1
ATOM 690 C C . ILE A 1 87 ? -1.942 15.184 0.750 1.00 87.50 87 ILE A C 1
ATOM 692 O O . ILE A 1 87 ? -0.824 15.611 1.061 1.00 87.50 87 ILE A O 1
ATOM 696 N N . PRO A 1 88 ? -2.847 15.972 0.133 1.00 85.75 88 PRO A N 1
ATOM 697 C CA . PRO A 1 88 ? -2.670 17.418 0.038 1.00 85.75 88 PRO A CA 1
ATOM 698 C C . PRO A 1 88 ? -2.276 18.025 1.397 1.00 85.75 88 PRO A C 1
ATOM 700 O O . PRO A 1 88 ? -2.800 17.603 2.427 1.00 85.75 88 PRO A O 1
ATOM 703 N N . LYS A 1 89 ? -1.392 19.035 1.398 1.00 85.62 89 LYS A N 1
ATOM 704 C CA . LYS A 1 89 ? -0.788 19.674 2.596 1.00 85.62 89 LYS A CA 1
ATOM 705 C C . LYS A 1 89 ? 0.366 18.904 3.258 1.00 85.62 89 LYS A C 1
ATOM 707 O O . LYS A 1 89 ? 0.546 18.987 4.467 1.00 85.62 89 LYS A O 1
ATOM 712 N N . ASP A 1 90 ? 1.126 18.152 2.466 1.00 77.69 90 ASP A N 1
ATOM 713 C CA . ASP A 1 90 ? 2.381 17.487 2.863 1.00 77.69 90 ASP A CA 1
ATOM 714 C C . ASP A 1 90 ? 2.269 16.488 4.031 1.00 77.69 90 ASP A C 1
ATOM 716 O O . ASP A 1 90 ? 3.248 16.068 4.647 1.00 77.69 90 ASP A O 1
ATOM 720 N N . ARG A 1 91 ? 1.043 16.037 4.313 1.00 91.25 91 ARG A N 1
ATOM 721 C CA . ARG A 1 91 ? 0.778 14.993 5.300 1.00 91.25 91 ARG A CA 1
ATOM 722 C C . ARG A 1 91 ? 0.874 13.627 4.631 1.00 91.25 91 ARG A C 1
ATOM 724 O O . ARG A 1 91 ? 0.341 13.400 3.543 1.00 91.25 91 ARG A O 1
ATOM 731 N N . LYS A 1 92 ? 1.531 12.688 5.307 1.00 93.75 92 LYS A N 1
ATOM 732 C CA . LYS A 1 92 ? 1.561 11.277 4.911 1.00 93.75 92 LYS A CA 1
ATOM 733 C C . LYS A 1 92 ? 0.503 10.525 5.705 1.00 93.75 92 LYS A C 1
ATOM 735 O O . LYS A 1 92 ? 0.476 10.620 6.930 1.00 93.75 92 LYS A O 1
ATOM 740 N N . ARG A 1 93 ? -0.345 9.757 5.023 1.00 94.38 93 ARG A N 1
ATOM 741 C CA . ARG A 1 93 ? -1.266 8.812 5.668 1.00 94.38 93 ARG A CA 1
ATOM 742 C C . ARG A 1 93 ? -0.765 7.406 5.429 1.00 94.38 93 ARG A C 1
ATOM 744 O O . ARG A 1 93 ? -0.626 6.995 4.277 1.00 94.38 93 ARG A O 1
ATOM 751 N N . ARG A 1 94 ? -0.466 6.703 6.519 1.00 96.31 94 ARG A N 1
ATOM 752 C CA . ARG A 1 94 ? -0.076 5.296 6.465 1.00 96.31 94 ARG A CA 1
ATOM 753 C C . ARG A 1 94 ? -1.217 4.456 5.913 1.00 96.31 94 ARG A C 1
ATOM 755 O O . ARG A 1 94 ? -2.383 4.813 6.081 1.00 96.31 94 ARG A O 1
ATOM 762 N N . PHE A 1 95 ? -0.869 3.381 5.221 1.00 96.75 95 PHE A N 1
ATOM 763 C CA . PHE A 1 95 ? -1.867 2.410 4.808 1.00 96.75 95 PHE A CA 1
ATOM 764 C C . PHE A 1 95 ? -2.324 1.619 6.016 1.00 96.75 95 PHE A C 1
ATOM 766 O O . PHE A 1 95 ? -1.501 1.133 6.786 1.00 96.75 95 PHE A O 1
ATOM 773 N N . GLU A 1 96 ? -3.634 1.508 6.151 1.00 96.75 96 GLU A N 1
ATOM 774 C CA . GLU A 1 96 ? -4.312 0.870 7.264 1.00 96.75 96 GLU A CA 1
ATOM 775 C C . GLU A 1 96 ? -5.440 0.028 6.680 1.00 96.75 96 GLU A C 1
ATOM 777 O O . GLU A 1 96 ? -6.153 0.484 5.780 1.00 96.75 96 GLU A O 1
ATOM 782 N N . PHE A 1 97 ? -5.584 -1.209 7.148 1.00 95.94 97 PHE A N 1
ATOM 783 C CA . PHE A 1 97 ? -6.714 -2.035 6.749 1.00 95.94 97 PHE A CA 1
ATOM 784 C C . PHE A 1 97 ? -8.002 -1.451 7.327 1.00 95.94 97 PHE A C 1
ATOM 786 O O . PHE A 1 97 ? -8.149 -1.314 8.543 1.00 95.94 97 PHE A O 1
ATOM 793 N N . ALA A 1 98 ? -8.939 -1.112 6.446 1.00 92.69 98 ALA A N 1
ATOM 794 C CA . ALA A 1 98 ? -10.241 -0.614 6.853 1.00 92.69 98 ALA A CA 1
ATOM 795 C C . ALA A 1 98 ? -11.056 -1.713 7.548 1.00 92.69 98 ALA A C 1
ATOM 797 O O . ALA A 1 98 ? -10.986 -2.890 7.187 1.00 92.69 98 ALA A O 1
ATOM 798 N N . THR A 1 99 ? -11.884 -1.315 8.512 1.00 91.75 99 THR A N 1
ATOM 799 C CA . THR A 1 99 ? -12.925 -2.191 9.052 1.00 91.75 99 THR A CA 1
ATOM 800 C C . THR A 1 99 ? -13.931 -2.488 7.948 1.00 91.75 99 THR A C 1
ATOM 802 O O . THR A 1 99 ? -14.646 -1.593 7.494 1.00 91.75 99 THR A O 1
ATOM 805 N N . LEU A 1 100 ? -13.983 -3.742 7.499 1.00 85.88 100 LEU A N 1
ATOM 806 C CA . LEU A 1 100 ? -14.951 -4.164 6.498 1.00 85.88 100 LEU A CA 1
ATOM 807 C C . LEU A 1 100 ? -16.323 -4.287 7.166 1.00 85.88 100 LEU A C 1
ATOM 809 O O . LEU A 1 100 ? -16.588 -5.240 7.896 1.00 85.88 100 LEU A O 1
ATOM 813 N N . ALA A 1 101 ? -17.191 -3.303 6.940 1.00 83.38 101 ALA A N 1
ATOM 814 C CA . ALA A 1 101 ? -18.580 -3.407 7.356 1.00 83.38 101 ALA A CA 1
ATOM 815 C C . ALA A 1 101 ? -19.259 -4.476 6.491 1.00 83.38 101 ALA A C 1
ATOM 817 O O . ALA A 1 101 ? -19.449 -4.292 5.287 1.00 83.38 101 ALA A O 1
ATOM 818 N N . THR A 1 102 ? -19.585 -5.617 7.093 1.00 86.88 102 THR A N 1
ATOM 819 C CA . THR A 1 102 ? -20.342 -6.666 6.410 1.00 86.88 102 THR A CA 1
ATOM 820 C C . THR A 1 102 ? -21.743 -6.155 6.082 1.00 86.88 102 THR A C 1
ATOM 822 O O . THR A 1 102 ? -22.278 -5.273 6.758 1.00 86.88 102 THR A O 1
ATOM 825 N N . THR A 1 103 ? -22.371 -6.707 5.043 1.00 86.38 103 THR A N 1
ATOM 826 C CA . THR A 1 103 ? -23.747 -6.349 4.660 1.00 86.38 103 THR A CA 1
ATOM 827 C C . THR A 1 103 ? -24.725 -6.480 5.819 1.00 86.38 103 THR A C 1
ATOM 829 O O . THR A 1 103 ? -25.642 -5.674 5.931 1.00 86.38 103 THR A O 1
ATOM 832 N N . ASP A 1 104 ? -24.511 -7.448 6.706 1.00 84.00 104 ASP A N 1
ATOM 833 C CA . ASP A 1 104 ? -25.356 -7.649 7.880 1.00 84.00 104 ASP A CA 1
ATOM 834 C C . ASP A 1 104 ? -25.203 -6.501 8.883 1.00 84.00 104 ASP A C 1
ATOM 836 O O . ASP A 1 104 ? -26.207 -5.967 9.353 1.00 84.00 104 ASP A O 1
ATOM 840 N N . LEU A 1 105 ? -23.973 -6.031 9.131 1.00 83.62 105 LEU A N 1
ATOM 841 C CA . LEU A 1 105 ? -23.737 -4.839 9.954 1.00 83.62 105 LEU A CA 1
ATOM 842 C C . LEU A 1 105 ? -24.371 -3.591 9.327 1.00 83.62 105 LEU A C 1
ATOM 844 O O . LEU A 1 105 ? -25.007 -2.801 10.025 1.00 83.62 105 LEU A O 1
ATOM 848 N N . LEU A 1 106 ? -24.252 -3.437 8.007 1.00 86.69 106 LEU A N 1
ATOM 849 C CA . LEU A 1 106 ? -24.846 -2.312 7.282 1.00 86.69 106 LEU A CA 1
ATOM 850 C C . LEU A 1 106 ? -26.385 -2.350 7.295 1.00 86.69 106 LEU A C 1
ATOM 852 O O . LEU A 1 106 ? -27.019 -1.294 7.349 1.00 86.69 106 LEU A O 1
ATOM 856 N N . ARG A 1 107 ? -26.993 -3.544 7.288 1.00 86.44 107 ARG A N 1
ATOM 857 C CA . ARG A 1 107 ? -28.445 -3.740 7.445 1.00 86.44 107 ARG A CA 1
ATOM 858 C C . ARG A 1 107 ? -28.910 -3.416 8.863 1.00 86.44 107 ARG A C 1
ATOM 860 O O . ARG A 1 107 ? -29.896 -2.702 9.019 1.00 86.44 107 ARG A O 1
ATOM 867 N N . VAL A 1 108 ? -28.189 -3.870 9.892 1.00 87.12 108 VAL A N 1
ATOM 868 C CA . VAL A 1 108 ? -28.498 -3.558 11.304 1.00 87.12 108 VAL A CA 1
ATOM 869 C C . VAL A 1 108 ? -28.419 -2.052 11.574 1.00 87.12 108 VAL A C 1
ATOM 871 O O . VAL A 1 108 ? -29.233 -1.517 12.321 1.00 87.12 108 VAL A O 1
ATOM 874 N N . GLN A 1 109 ? -27.485 -1.350 10.928 1.00 87.75 109 GLN A N 1
ATOM 875 C CA . GLN A 1 109 ? -27.358 0.109 11.018 1.00 87.75 109 GLN A CA 1
ATOM 876 C C . GLN A 1 109 ? -28.390 0.877 10.171 1.00 87.75 109 GLN A C 1
ATOM 878 O O . GLN A 1 109 ? -28.408 2.106 10.209 1.00 87.75 109 GLN A O 1
ATOM 883 N N . GLY A 1 110 ? -29.235 0.186 9.397 1.00 86.06 110 GLY A N 1
ATOM 884 C CA . GLY A 1 110 ? -30.241 0.808 8.532 1.00 86.06 110 GLY A CA 1
ATOM 885 C C . GLY A 1 110 ? -29.666 1.550 7.321 1.00 86.06 110 GLY A C 1
ATOM 886 O O . GLY A 1 110 ? -30.378 2.336 6.703 1.00 86.06 110 GLY A O 1
ATOM 887 N N . ILE A 1 111 ? -28.393 1.320 6.976 1.00 85.62 111 ILE A N 1
ATOM 888 C CA . ILE A 1 111 ? -27.744 1.926 5.802 1.00 85.62 111 ILE A CA 1
ATOM 889 C C . ILE A 1 111 ? -28.226 1.235 4.524 1.00 85.62 111 ILE A C 1
ATOM 891 O O . ILE A 1 111 ? -28.504 1.893 3.523 1.00 85.62 111 ILE A O 1
ATOM 895 N N . ILE A 1 112 ? -28.334 -0.096 4.562 1.00 86.44 112 ILE A N 1
ATOM 896 C CA . ILE A 1 112 ? -28.909 -0.893 3.477 1.00 86.44 112 ILE A CA 1
ATOM 897 C C . ILE A 1 112 ? -30.339 -1.258 3.890 1.00 86.44 112 ILE A C 1
ATOM 899 O O . ILE A 1 112 ? -30.503 -1.862 4.955 1.00 86.44 112 ILE A O 1
ATOM 903 N N . PRO A 1 113 ? -31.368 -0.920 3.085 1.00 81.38 113 PRO A N 1
ATOM 904 C CA . PRO A 1 113 ? -32.728 -1.373 3.335 1.00 81.38 113 PRO A CA 1
ATOM 905 C C . PRO A 1 113 ? -32.726 -2.888 3.510 1.00 81.38 113 PRO A C 1
ATOM 907 O O . PRO A 1 113 ? -32.159 -3.610 2.691 1.00 81.38 113 PRO A O 1
ATOM 910 N N . SER A 1 114 ? -33.328 -3.376 4.594 1.00 81.88 114 SER A N 1
ATOM 911 C CA . SER A 1 114 ? -33.576 -4.807 4.714 1.00 81.88 114 SER A CA 1
ATOM 912 C C . SER A 1 114 ? -34.433 -5.204 3.518 1.00 8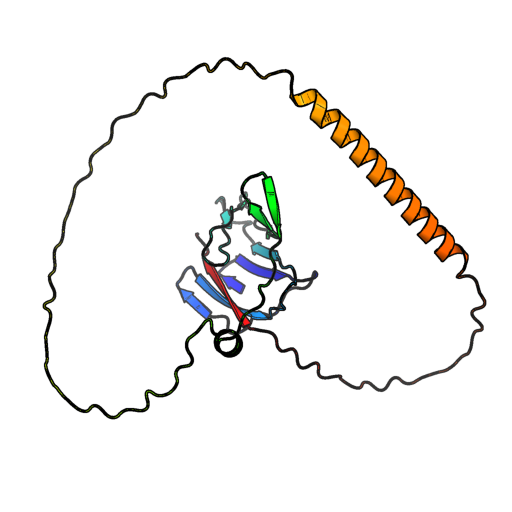1.88 114 SER A C 1
ATOM 914 O O . SER A 1 114 ? -35.481 -4.590 3.302 1.00 81.88 114 SER A O 1
ATOM 916 N N . ASP A 1 115 ? -33.986 -6.194 2.743 1.00 77.88 115 ASP A N 1
ATOM 917 C CA . ASP A 1 115 ? -34.786 -6.847 1.707 1.00 77.88 115 ASP A CA 1
ATOM 918 C C . ASP A 1 115 ? -35.901 -7.636 2.407 1.00 77.88 115 ASP A C 1
ATOM 920 O O . ASP A 1 115 ? -35.944 -8.866 2.393 1.00 77.88 115 ASP A O 1
ATOM 924 N N . ALA A 1 116 ? -36.778 -6.931 3.121 1.00 72.94 116 ALA A N 1
ATOM 925 C CA . ALA A 1 116 ? -38.003 -7.497 3.618 1.00 72.94 116 ALA A CA 1
ATOM 926 C C . ALA A 1 116 ? -38.752 -7.965 2.368 1.00 72.94 116 ALA A C 1
ATOM 928 O O . ALA A 1 116 ? -38.986 -7.144 1.470 1.00 72.94 116 ALA A O 1
ATOM 929 N N . PRO A 1 117 ? -39.079 -9.266 2.258 1.00 67.62 117 PRO A N 1
ATOM 930 C CA . PRO A 1 117 ? -39.839 -9.755 1.126 1.00 67.62 117 PRO A CA 1
ATOM 931 C C . PRO A 1 117 ? -41.106 -8.917 1.078 1.00 67.62 117 PRO A C 1
ATOM 933 O O . PRO A 1 117 ? -41.843 -8.858 2.064 1.00 67.62 117 PRO A O 1
ATOM 936 N N . ALA A 1 118 ? -41.298 -8.201 -0.029 1.00 61.94 118 ALA A N 1
ATOM 937 C CA . ALA A 1 118 ? -42.479 -7.392 -0.245 1.00 61.94 118 ALA A CA 1
ATOM 938 C C . ALA A 1 118 ? -43.691 -8.300 -0.029 1.00 61.94 118 ALA A C 1
ATOM 940 O O . ALA A 1 118 ? -43.992 -9.171 -0.845 1.00 61.94 118 ALA A O 1
ATOM 941 N N . ALA A 1 119 ? -44.340 -8.152 1.122 1.00 66.19 119 ALA A N 1
ATOM 942 C CA . ALA A 1 119 ? -45.573 -8.841 1.418 1.00 66.19 119 ALA A CA 1
ATOM 943 C C . ALA A 1 119 ? -46.634 -8.237 0.493 1.00 66.19 119 ALA A C 1
ATOM 945 O O . ALA A 1 119 ? -47.221 -7.202 0.798 1.00 66.19 119 ALA A O 1
ATOM 946 N N . GLY A 1 120 ? -46.819 -8.846 -0.677 1.00 57.94 120 GLY A N 1
ATOM 947 C CA . GLY A 1 120 ? -47.859 -8.447 -1.613 1.00 57.94 120 GLY A CA 1
ATOM 948 C C . GLY A 1 120 ? -47.774 -9.156 -2.965 1.00 57.94 120 GLY A C 1
ATOM 949 O O . GLY A 1 120 ? -46.846 -8.881 -3.725 1.00 57.94 120 GLY A O 1
ATOM 950 N N . PRO A 1 121 ? -48.749 -10.018 -3.310 1.00 69.31 121 PRO A N 1
ATOM 951 C CA . PRO A 1 121 ? -48.892 -10.549 -4.653 1.00 69.31 121 PRO A CA 1
ATOM 952 C C . PRO A 1 121 ? -49.530 -9.474 -5.539 1.00 69.31 121 PRO A C 1
ATOM 954 O O . PRO A 1 121 ? -50.661 -9.053 -5.310 1.00 69.31 121 PRO A O 1
ATOM 957 N N . SER A 1 122 ? -48.810 -9.032 -6.563 1.00 57.72 122 SER A N 1
ATOM 958 C CA . SER A 1 122 ? -49.398 -8.304 -7.687 1.00 57.72 122 SER A CA 1
ATOM 959 C C . SER A 1 122 ? -48.872 -8.925 -8.971 1.00 57.72 122 SER A C 1
ATOM 961 O O . SER A 1 122 ? -47.945 -8.441 -9.620 1.00 57.72 122 SER A O 1
ATOM 963 N N . GLU A 1 123 ? -49.455 -10.076 -9.298 1.00 64.56 123 GLU A N 1
ATOM 964 C CA . GLU A 1 123 ? -49.607 -10.482 -10.683 1.00 64.56 123 GLU A CA 1
ATOM 965 C C . GLU A 1 123 ? -50.415 -9.391 -11.387 1.00 64.56 123 GLU A C 1
ATOM 967 O O . GLU A 1 123 ? -51.606 -9.254 -11.124 1.00 64.56 123 GLU A O 1
ATOM 972 N N . GLN A 1 124 ? -49.790 -8.619 -12.275 1.00 55.62 124 GLN A N 1
ATOM 973 C CA . GLN A 1 124 ? -50.390 -8.270 -13.561 1.00 55.62 124 GLN A CA 1
ATOM 974 C C . GLN A 1 124 ? -49.436 -7.467 -14.448 1.00 55.62 124 GLN A C 1
ATOM 976 O O . GLN A 1 124 ? -48.901 -6.428 -14.075 1.00 55.62 124 GLN A O 1
ATOM 981 N N . SER A 1 125 ? -49.397 -7.926 -15.698 1.00 52.66 125 SER A N 1
ATOM 982 C CA . SER A 1 125 ? -49.220 -7.125 -16.910 1.00 52.66 125 SER A CA 1
ATOM 983 C C . SER A 1 125 ? -47.810 -6.998 -17.498 1.00 52.66 125 SER A C 1
ATOM 985 O O . SER A 1 125 ? -47.051 -6.059 -17.278 1.00 52.66 125 SER A O 1
ATOM 987 N N . THR A 1 126 ? -47.509 -7.974 -18.355 1.00 63.28 126 THR A N 1
ATOM 988 C CA . THR A 1 126 ? -47.291 -7.780 -19.799 1.00 63.28 126 THR A CA 1
ATOM 989 C C . THR A 1 126 ? -46.933 -6.361 -20.283 1.00 63.28 126 THR A C 1
ATOM 991 O O . THR A 1 126 ? -47.788 -5.489 -20.367 1.00 63.28 126 THR A O 1
ATOM 994 N N . SER A 1 127 ? -45.728 -6.165 -20.823 1.00 53.47 127 SER A N 1
ATOM 995 C CA . SER A 1 127 ? -45.573 -6.046 -22.284 1.00 53.47 127 SER A CA 1
ATOM 996 C C . SER A 1 127 ? -44.110 -5.871 -22.694 1.00 53.47 127 SER A C 1
ATOM 998 O O . SER A 1 127 ? -43.334 -5.106 -22.123 1.00 53.47 127 SER A O 1
ATOM 1000 N N . ALA A 1 128 ? -43.750 -6.613 -23.734 1.00 59.12 128 ALA A N 1
ATOM 1001 C CA . ALA A 1 128 ? -42.484 -6.540 -24.427 1.00 59.12 128 ALA A CA 1
ATOM 1002 C C . ALA A 1 128 ? -42.255 -5.150 -25.043 1.00 59.12 128 ALA A C 1
ATOM 1004 O O . ALA A 1 128 ? -43.060 -4.678 -25.845 1.00 59.12 128 ALA A O 1
ATOM 1005 N N . ARG A 1 129 ? -41.093 -4.545 -24.781 1.00 54.06 129 ARG A N 1
ATOM 1006 C CA . ARG A 1 129 ? -40.529 -3.510 -25.657 1.00 54.06 129 ARG A CA 1
ATOM 1007 C C . ARG A 1 129 ? -39.067 -3.811 -25.964 1.00 54.06 129 ARG A C 1
ATOM 1009 O O . ARG A 1 129 ? -38.170 -3.518 -25.182 1.00 54.06 129 ARG A O 1
ATOM 1016 N N . LYS A 1 130 ? -38.862 -4.380 -27.157 1.00 61.38 130 LYS A N 1
ATOM 1017 C CA . LYS A 1 130 ? -37.591 -4.392 -27.890 1.00 61.38 130 LYS A CA 1
ATOM 1018 C C . LYS A 1 130 ? -37.117 -2.946 -28.060 1.00 61.38 130 LYS A C 1
ATOM 1020 O O . LYS A 1 130 ? -37.872 -2.130 -28.587 1.00 61.38 130 LYS A O 1
ATOM 1025 N N . ARG A 1 131 ? -35.884 -2.634 -27.659 1.00 56.31 131 ARG A N 1
ATOM 1026 C CA . ARG A 1 131 ? -35.196 -1.419 -28.118 1.00 56.31 131 ARG A CA 1
ATOM 1027 C C . ARG A 1 131 ? -34.145 -1.797 -29.167 1.00 56.31 131 ARG A C 1
ATOM 1029 O O . ARG A 1 131 ? -33.451 -2.792 -28.958 1.00 56.31 131 ARG A O 1
ATOM 1036 N N . PRO A 1 132 ? -34.059 -1.065 -30.291 1.00 57.94 132 PRO A N 1
ATOM 1037 C CA . PRO A 1 132 ? -33.102 -1.349 -31.347 1.00 57.94 132 PRO A CA 1
ATOM 1038 C C . PRO A 1 132 ? -31.691 -0.920 -30.943 1.00 57.94 132 PRO A C 1
ATOM 1040 O O . PRO A 1 132 ? -31.494 0.102 -30.290 1.00 57.94 132 PRO A O 1
ATOM 1043 N N . ILE A 1 133 ? -30.728 -1.726 -31.382 1.00 57.97 133 ILE A N 1
ATOM 1044 C CA . ILE A 1 133 ? -29.314 -1.384 -31.511 1.00 57.97 133 ILE A CA 1
ATOM 1045 C C . ILE A 1 133 ? -29.216 -0.247 -32.526 1.00 57.97 133 ILE A C 1
ATOM 1047 O O . ILE A 1 133 ? -29.560 -0.455 -33.689 1.00 57.97 133 ILE A O 1
ATOM 1051 N N . ASP A 1 134 ? -28.738 0.919 -32.094 1.00 51.31 134 ASP A N 1
ATOM 1052 C CA . ASP A 1 134 ? -28.276 1.955 -33.011 1.00 51.31 134 ASP A CA 1
ATOM 1053 C C . ASP A 1 134 ? -26.755 2.082 -32.918 1.00 51.31 134 ASP A C 1
ATOM 1055 O O . ASP A 1 134 ? -26.165 2.235 -31.845 1.00 51.31 134 ASP A O 1
ATOM 1059 N N . ARG A 1 135 ? -26.136 1.911 -34.083 1.00 57.59 135 ARG A N 1
ATOM 1060 C CA . ARG A 1 135 ? -24.708 1.998 -34.350 1.00 57.59 135 ARG A CA 1
ATOM 1061 C C . ARG A 1 135 ? -24.470 3.392 -34.911 1.00 57.59 135 ARG A C 1
ATOM 1063 O O . ARG A 1 135 ? -24.705 3.607 -36.095 1.00 57.59 135 ARG A O 1
ATOM 1070 N N . SER A 1 136 ? -23.897 4.294 -34.129 1.00 57.28 136 SER A N 1
ATOM 1071 C CA . SER A 1 136 ? -23.358 5.540 -34.674 1.00 57.28 136 SER A CA 1
ATOM 1072 C C . SER A 1 136 ? -21.884 5.674 -34.316 1.00 57.28 136 SER A C 1
ATOM 1074 O O . SER A 1 136 ? -21.513 6.110 -33.229 1.00 57.28 136 SER A O 1
ATOM 1076 N N . ARG A 1 137 ? -21.058 5.262 -35.285 1.00 55.44 137 ARG A N 1
ATOM 1077 C CA . ARG A 1 137 ? -19.715 5.793 -35.528 1.00 55.44 137 ARG A CA 1
ATOM 1078 C C . ARG A 1 137 ? -19.780 7.322 -35.537 1.00 55.44 137 ARG A C 1
ATOM 1080 O O . ARG A 1 137 ? -20.591 7.882 -36.269 1.00 55.44 137 ARG A O 1
ATOM 1087 N N . SER A 1 138 ? -18.870 7.970 -34.828 1.00 52.94 138 SER A N 1
ATOM 1088 C CA . SER A 1 138 ? -18.438 9.322 -35.165 1.00 52.94 138 SER A CA 1
ATOM 1089 C C . SER A 1 138 ? -16.917 9.342 -35.142 1.00 52.94 138 SER A C 1
ATOM 1091 O O . SER A 1 138 ? -16.298 9.401 -34.081 1.00 52.94 138 SER A O 1
ATOM 1093 N N . ASP A 1 139 ? -16.346 9.230 -36.338 1.00 54.47 139 ASP A N 1
ATOM 1094 C CA . ASP A 1 139 ? -15.003 9.697 -36.644 1.00 54.47 139 ASP A CA 1
ATOM 1095 C C . ASP A 1 139 ? -14.991 11.220 -36.454 1.00 54.47 139 ASP A C 1
ATOM 1097 O O . ASP A 1 139 ? -15.763 11.931 -37.100 1.00 54.47 139 ASP A O 1
ATOM 1101 N N . THR A 1 140 ? -14.132 11.729 -35.575 1.00 62.25 140 THR A N 1
ATOM 1102 C CA . THR A 1 140 ? -13.819 13.162 -35.506 1.00 62.25 140 THR A CA 1
ATOM 1103 C C . THR A 1 140 ? -12.309 13.357 -35.594 1.00 62.25 140 THR A C 1
ATOM 1105 O O . THR A 1 140 ? -11.586 12.737 -34.808 1.00 62.25 140 THR A O 1
ATOM 1108 N N . PRO A 1 141 ? -11.830 14.188 -36.537 1.00 61.91 141 PRO A N 1
ATOM 1109 C CA . PRO A 1 141 ? -10.416 14.442 -36.745 1.00 61.91 141 PRO A CA 1
ATOM 1110 C C . PRO A 1 141 ? -9.873 15.463 -35.740 1.00 61.91 141 PRO A C 1
ATOM 1112 O O . PRO A 1 141 ? -10.487 16.489 -35.464 1.00 61.91 141 PRO A O 1
ATOM 1115 N N . GLU A 1 142 ? -8.707 15.120 -35.203 1.00 56.56 142 GLU A N 1
ATOM 1116 C CA . GLU A 1 142 ? -7.523 15.963 -35.018 1.00 56.56 142 GLU A CA 1
ATOM 1117 C C . GLU A 1 142 ? -7.719 17.478 -35.254 1.00 56.56 142 GLU A C 1
ATOM 1119 O O . GLU A 1 142 ? -7.622 17.969 -36.377 1.00 56.56 142 GLU A O 1
ATOM 1124 N N . GLU A 1 143 ? -7.933 18.237 -34.174 1.00 55.31 143 GLU A N 1
ATOM 1125 C CA . GLU A 1 143 ? -7.800 19.696 -34.188 1.00 55.31 143 GLU A CA 1
ATOM 1126 C C . GLU A 1 143 ? -6.620 20.105 -33.295 1.00 55.31 143 GLU A C 1
ATOM 1128 O O . GLU A 1 143 ? -6.641 19.995 -32.065 1.00 55.31 143 GLU A O 1
ATOM 1133 N N . ALA A 1 144 ? -5.543 20.536 -33.952 1.00 57.22 144 ALA A N 1
ATOM 1134 C CA . ALA A 1 144 ? -4.338 21.063 -33.339 1.00 57.22 144 ALA A CA 1
ATOM 1135 C C . ALA A 1 144 ? -4.637 22.402 -32.642 1.00 57.22 144 ALA A C 1
ATOM 1137 O O . ALA A 1 144 ? -4.826 23.436 -33.282 1.00 57.22 144 ALA A O 1
ATOM 1138 N N . GLY A 1 145 ? -4.659 22.384 -31.310 1.00 49.66 145 GLY A N 1
ATOM 1139 C CA . GLY A 1 145 ? -4.821 23.583 -30.492 1.00 49.66 145 GLY A CA 1
ATOM 1140 C C . GLY A 1 145 ? -3.537 24.435 -30.420 1.00 49.66 145 GLY A C 1
ATOM 1141 O O . GLY A 1 145 ? -2.442 23.887 -30.275 1.00 49.66 145 GLY A O 1
ATOM 1142 N N . PRO A 1 146 ? -3.642 25.777 -30.478 1.00 58.09 146 PRO A N 1
ATOM 1143 C CA . PRO A 1 146 ? -2.498 26.679 -30.576 1.00 58.09 146 PRO A CA 1
ATOM 1144 C C . PRO A 1 146 ? -1.727 26.846 -29.258 1.00 58.09 146 PRO A C 1
ATOM 1146 O O . PRO A 1 146 ? -2.296 27.095 -28.192 1.00 58.09 146 PRO A O 1
ATOM 1149 N N . SER A 1 147 ? -0.397 26.801 -29.383 1.00 53.31 147 SER A N 1
ATOM 1150 C CA . SER A 1 147 ? 0.616 27.186 -28.395 1.00 53.31 147 SER A CA 1
ATOM 1151 C C . SER A 1 147 ? 0.266 28.478 -27.655 1.00 53.31 147 SER A C 1
ATOM 1153 O O . SER A 1 147 ? 0.477 29.587 -28.153 1.00 53.31 147 SER A O 1
ATOM 1155 N N . ARG A 1 148 ? -0.212 28.350 -26.416 1.00 57.50 148 ARG A N 1
ATOM 1156 C CA . ARG A 1 148 ? -0.357 29.487 -25.504 1.00 57.50 148 ARG A CA 1
ATOM 1157 C C . ARG A 1 148 ? 1.004 29.816 -24.897 1.00 57.50 148 ARG A C 1
ATOM 1159 O O . ARG A 1 148 ? 1.510 29.102 -24.035 1.00 57.50 148 ARG A O 1
ATOM 1166 N N . LYS A 1 149 ? 1.593 30.921 -25.360 1.00 60.72 149 LYS A N 1
ATOM 1167 C CA . LYS A 1 149 ? 2.737 31.581 -24.720 1.00 60.72 149 LYS A CA 1
ATOM 1168 C C . LYS A 1 149 ? 2.341 31.959 -23.291 1.00 60.72 149 LYS A C 1
ATOM 1170 O O . LYS A 1 149 ? 1.424 32.748 -23.080 1.00 60.72 149 LYS A O 1
ATOM 1175 N N . ARG A 1 150 ? 3.025 31.364 -22.315 1.00 57.09 150 ARG A N 1
ATOM 1176 C CA . ARG A 1 150 ? 2.873 31.648 -20.887 1.00 57.09 150 ARG A CA 1
ATOM 1177 C C . ARG A 1 150 ? 3.361 33.076 -20.622 1.00 57.09 150 ARG A C 1
ATOM 1179 O O . ARG A 1 150 ? 4.558 33.339 -20.692 1.00 57.09 150 ARG A O 1
ATOM 1186 N N . VAL A 1 151 ? 2.430 33.992 -20.364 1.00 62.50 151 VAL A N 1
ATOM 1187 C CA . VAL A 1 151 ? 2.729 35.338 -19.863 1.00 62.50 151 VAL A CA 1
ATOM 1188 C C . VAL A 1 151 ? 3.309 35.186 -18.459 1.00 62.50 151 VAL A C 1
ATOM 1190 O O . VAL A 1 151 ? 2.707 34.563 -17.586 1.00 62.50 151 VAL A O 1
ATOM 1193 N N . LYS A 1 152 ? 4.527 35.695 -18.283 1.00 60.44 152 LYS A N 1
ATOM 1194 C CA . LYS A 1 152 ? 5.237 35.767 -17.011 1.00 60.44 152 LYS A CA 1
ATOM 1195 C C . LYS A 1 152 ? 4.660 36.952 -16.234 1.00 60.44 152 LYS A C 1
ATOM 1197 O O . LYS A 1 152 ? 5.051 38.088 -16.472 1.00 60.44 152 LYS A O 1
ATOM 1202 N N . THR A 1 153 ? 3.691 36.681 -15.367 1.00 59.56 153 THR A N 1
ATOM 1203 C CA . THR A 1 153 ? 3.186 37.657 -14.396 1.00 59.56 153 THR A CA 1
ATOM 1204 C C . THR A 1 153 ? 4.181 37.721 -13.243 1.00 59.56 153 THR A C 1
ATOM 1206 O O . THR A 1 153 ? 4.324 36.765 -12.484 1.00 59.56 153 THR A O 1
ATOM 1209 N N . GLU A 1 154 ? 4.920 38.823 -13.159 1.00 53.97 154 GLU A N 1
ATOM 1210 C CA . GLU A 1 154 ? 5.711 39.186 -11.985 1.00 53.97 154 GLU A CA 1
ATOM 1211 C C . GLU A 1 154 ? 4.750 39.681 -10.900 1.00 53.97 154 GLU A C 1
ATOM 1213 O O . GLU A 1 154 ? 4.406 40.859 -10.829 1.00 53.97 154 GLU A O 1
ATOM 1218 N N . GLU A 1 155 ? 4.262 38.746 -10.087 1.00 50.53 155 GLU A N 1
ATOM 1219 C CA . GLU A 1 155 ? 3.491 39.053 -8.890 1.00 50.53 155 GLU A CA 1
ATOM 1220 C C . GLU A 1 155 ? 4.476 39.418 -7.772 1.00 50.53 155 GLU A C 1
ATOM 1222 O O . GLU A 1 155 ? 5.222 38.595 -7.240 1.00 50.53 155 GLU A O 1
ATOM 1227 N N . ARG A 1 156 ? 4.555 40.723 -7.522 1.00 48.41 156 ARG A N 1
ATOM 1228 C CA . ARG A 1 156 ? 5.435 41.361 -6.550 1.00 48.41 156 ARG A CA 1
ATOM 1229 C C . ARG A 1 156 ? 4.880 41.079 -5.152 1.00 48.41 156 ARG A C 1
ATOM 1231 O O . ARG A 1 156 ? 3.826 41.589 -4.789 1.00 48.41 156 ARG A O 1
ATOM 1238 N N . ALA A 1 157 ? 5.594 40.245 -4.405 1.00 46.56 157 ALA A N 1
ATOM 1239 C CA . ALA A 1 157 ? 5.287 39.861 -3.037 1.00 46.56 157 ALA A CA 1
ATOM 1240 C C . ALA A 1 157 ? 5.216 41.081 -2.099 1.00 46.56 157 ALA A C 1
ATOM 1242 O O . ALA A 1 157 ? 6.216 41.760 -1.871 1.00 46.56 157 ALA A O 1
ATOM 1243 N N . LEU A 1 158 ? 4.033 41.318 -1.535 1.00 56.53 158 LEU A N 1
ATOM 1244 C CA . LEU A 1 158 ? 3.848 41.975 -0.244 1.00 56.53 158 LEU A CA 1
ATOM 1245 C C . LEU A 1 158 ? 3.502 40.856 0.746 1.00 56.53 158 LEU A C 1
ATOM 1247 O O . LEU A 1 158 ? 2.332 40.564 0.973 1.00 56.53 158 LEU A O 1
ATOM 1251 N N . VAL A 1 159 ? 4.529 40.158 1.239 1.00 54.62 159 VAL A N 1
ATOM 1252 C CA . VAL A 1 159 ? 4.392 39.222 2.363 1.00 54.62 159 VAL A CA 1
ATOM 1253 C C . VAL A 1 159 ? 4.459 40.072 3.623 1.00 54.62 159 VAL A C 1
ATOM 1255 O O . VAL A 1 159 ? 5.467 40.728 3.880 1.00 54.62 159 VAL A O 1
ATOM 1258 N N . GLY A 1 160 ? 3.312 40.154 4.293 1.00 54.94 160 GLY A N 1
ATOM 1259 C CA . GLY A 1 160 ? 3.091 40.946 5.490 1.00 54.94 160 GLY A CA 1
ATOM 1260 C C . GLY A 1 160 ? 3.737 40.323 6.720 1.00 54.94 160 GLY A C 1
ATOM 1261 O O . GLY A 1 160 ? 3.904 39.113 6.822 1.00 54.94 160 GLY A O 1
ATOM 1262 N N . GLU A 1 161 ? 4.061 41.199 7.658 1.00 60.16 161 GLU A N 1
ATOM 1263 C CA . GLU A 1 161 ? 4.759 40.996 8.930 1.00 60.16 161 GLU A CA 1
ATOM 1264 C C . GLU A 1 161 ? 3.949 40.172 9.968 1.00 60.16 161 GLU A C 1
ATOM 1266 O O . GLU A 1 161 ? 4.145 40.323 11.170 1.00 60.16 161 GLU A O 1
ATOM 1271 N N . GLU A 1 162 ? 3.016 39.311 9.536 1.00 59.72 162 GLU A N 1
ATOM 1272 C CA . GLU A 1 162 ? 2.177 38.475 10.419 1.00 59.72 162 GLU A CA 1
ATOM 1273 C C . GLU A 1 162 ? 2.785 37.090 10.730 1.00 59.72 162 GLU A C 1
ATOM 1275 O O . GLU A 1 162 ? 2.330 36.431 11.661 1.00 59.72 162 GLU A O 1
ATOM 1280 N N . GLU A 1 163 ? 3.837 36.650 10.025 1.00 61.31 163 GLU A N 1
ATOM 1281 C CA . GLU A 1 163 ? 4.453 35.320 10.237 1.00 61.31 163 GLU A CA 1
ATOM 1282 C C . GLU A 1 163 ? 5.253 35.199 11.555 1.00 61.31 163 GLU A C 1
ATOM 1284 O O . GLU A 1 163 ? 5.492 34.090 12.039 1.00 61.31 163 GLU A O 1
ATOM 1289 N N . ASP A 1 164 ? 5.636 36.317 12.180 1.00 63.62 164 ASP A N 1
ATOM 1290 C CA . ASP A 1 164 ? 6.493 36.300 13.374 1.00 63.62 164 ASP A CA 1
ATOM 1291 C C . ASP A 1 164 ? 5.734 35.946 14.668 1.00 63.62 164 ASP A C 1
ATOM 1293 O O . ASP A 1 164 ? 6.334 35.444 15.625 1.00 63.62 164 ASP A O 1
ATOM 1297 N N . ALA A 1 165 ? 4.413 36.165 14.717 1.00 71.06 165 ALA A N 1
ATOM 1298 C CA . ALA A 1 165 ? 3.605 35.841 15.897 1.00 71.06 165 ALA A CA 1
ATOM 1299 C C . ALA A 1 165 ? 3.445 34.320 16.085 1.00 71.06 165 ALA A C 1
ATOM 1301 O O . ALA A 1 165 ? 3.585 33.815 17.202 1.00 71.06 165 ALA A O 1
ATOM 1302 N N . ASP A 1 166 ? 3.250 33.586 14.989 1.00 79.88 166 ASP A N 1
ATOM 1303 C CA . ASP A 1 166 ? 3.064 32.130 15.003 1.00 79.88 166 ASP A CA 1
ATOM 1304 C C . ASP A 1 166 ? 4.364 31.387 15.361 1.00 79.88 166 ASP A C 1
ATOM 1306 O O . ASP A 1 166 ? 4.347 30.330 16.001 1.00 79.88 166 ASP A O 1
ATOM 1310 N N . ALA A 1 167 ? 5.521 31.955 15.004 1.00 83.00 167 ALA A N 1
ATOM 1311 C CA . ALA A 1 167 ? 6.825 31.370 15.308 1.00 83.00 167 ALA A CA 1
ATOM 1312 C C . ALA A 1 167 ? 7.102 31.300 16.823 1.00 83.00 167 ALA A C 1
ATOM 1314 O O . ALA A 1 167 ? 7.660 30.311 17.311 1.00 83.00 167 ALA A O 1
ATOM 1315 N N . LEU A 1 168 ? 6.679 32.319 17.579 1.00 86.31 168 LEU A N 1
ATOM 1316 C CA . LEU A 1 168 ? 6.858 32.365 19.033 1.00 86.31 168 LEU A CA 1
ATOM 1317 C C . LEU A 1 168 ? 5.953 31.361 19.758 1.00 86.31 168 LEU A C 1
ATOM 1319 O O . LEU A 1 168 ? 6.391 30.733 20.726 1.00 86.31 168 LEU A O 1
ATOM 1323 N N . GLU A 1 169 ? 4.717 31.170 19.289 1.00 90.00 169 GLU A N 1
ATOM 1324 C CA . GLU A 1 169 ? 3.795 30.184 19.867 1.00 90.00 169 GLU A CA 1
ATOM 1325 C C . GLU A 1 169 ? 4.327 28.752 19.689 1.00 90.00 169 GLU A C 1
ATOM 1327 O O . GLU A 1 169 ? 4.373 27.972 20.649 1.00 90.00 169 GLU A O 1
ATOM 1332 N N . LEU A 1 170 ? 4.850 28.436 18.500 1.00 91.44 170 LEU A N 1
ATOM 1333 C CA . LEU A 1 170 ? 5.467 27.138 18.215 1.00 91.44 170 LEU A CA 1
ATOM 1334 C C . LEU A 1 170 ? 6.708 26.869 19.082 1.00 91.44 170 LEU A C 1
ATOM 1336 O O . LEU A 1 170 ? 6.928 25.731 19.511 1.00 91.44 170 LEU A O 1
ATOM 1340 N N . GLU A 1 171 ? 7.513 27.889 19.396 1.00 93.94 171 GLU A N 1
ATOM 1341 C CA . GLU A 1 171 ? 8.680 27.724 20.274 1.00 93.94 171 GLU A CA 1
ATOM 1342 C C . GLU A 1 171 ? 8.270 27.376 21.718 1.00 93.94 171 GLU A C 1
ATOM 1344 O O . GLU A 1 171 ? 8.914 26.547 22.380 1.00 93.94 171 GLU A O 1
ATOM 1349 N N . VAL A 1 172 ? 7.178 27.972 22.209 1.00 96.44 172 VAL A N 1
ATOM 1350 C CA . VAL A 1 172 ? 6.609 27.662 23.530 1.00 96.44 172 VAL A CA 1
ATOM 1351 C C . VAL A 1 172 ? 6.097 26.221 23.571 1.00 96.44 172 VAL A C 1
ATOM 1353 O O . VAL A 1 172 ? 6.397 25.490 24.525 1.00 96.44 172 VAL A O 1
ATOM 1356 N N . GLU A 1 173 ? 5.390 25.775 22.531 1.00 96.12 173 GLU A N 1
ATOM 1357 C CA . GLU A 1 173 ? 4.881 24.403 22.447 1.00 96.12 173 GLU A CA 1
ATOM 1358 C C . GLU A 1 173 ? 6.024 23.372 22.402 1.00 96.12 173 GLU A C 1
ATOM 1360 O O . GLU A 1 173 ? 6.016 22.383 23.146 1.00 96.12 173 GLU A O 1
ATOM 1365 N N . LEU A 1 174 ? 7.071 23.640 21.617 1.00 95.25 174 LEU A N 1
ATOM 1366 C CA . LEU A 1 174 ? 8.243 22.768 21.504 1.00 95.25 174 LEU A CA 1
ATOM 1367 C C . LEU A 1 174 ? 8.962 22.617 22.858 1.00 95.25 174 LEU A C 1
ATOM 1369 O O . LEU A 1 174 ? 9.305 21.501 23.272 1.00 95.25 174 LEU A O 1
ATOM 1373 N N . LYS A 1 175 ? 9.114 23.711 23.619 1.00 97.06 175 LYS A N 1
ATOM 1374 C CA . LYS A 1 175 ? 9.666 23.670 24.988 1.00 97.06 175 LYS A CA 1
ATOM 1375 C C . LYS A 1 175 ? 8.801 22.835 25.936 1.00 97.06 175 LYS A C 1
ATOM 1377 O O . LYS A 1 175 ? 9.348 22.059 26.728 1.00 97.06 175 LYS A O 1
ATOM 1382 N N . ALA A 1 176 ? 7.475 22.938 25.841 1.00 96.31 176 ALA A N 1
ATOM 1383 C CA . ALA A 1 176 ? 6.557 22.140 26.654 1.00 96.31 176 ALA A CA 1
ATOM 1384 C C . ALA A 1 176 ? 6.665 20.634 26.343 1.00 96.31 176 ALA A C 1
ATOM 1386 O O . ALA A 1 176 ? 6.677 19.810 27.266 1.00 96.31 176 ALA A O 1
ATOM 1387 N N . ILE A 1 177 ? 6.812 20.264 25.068 1.00 94.25 177 ILE A N 1
ATOM 1388 C CA . ILE A 1 177 ? 7.012 18.870 24.642 1.00 94.25 177 ILE A CA 1
ATOM 1389 C C . ILE A 1 177 ? 8.334 18.316 25.195 1.00 94.25 177 ILE A C 1
ATOM 1391 O O . ILE A 1 177 ? 8.344 17.234 25.789 1.00 94.25 177 ILE A O 1
ATOM 1395 N N . HIS A 1 178 ? 9.434 19.068 25.095 1.00 96.25 178 HIS A N 1
ATOM 1396 C CA . HIS A 1 178 ? 10.729 18.654 25.651 1.00 96.25 178 HIS A CA 1
ATOM 1397 C C . HIS A 1 178 ? 10.714 18.488 27.178 1.00 96.25 178 HIS A C 1
ATOM 1399 O O . HIS A 1 178 ? 11.379 17.594 27.710 1.00 96.25 178 HIS A O 1
ATOM 1405 N N . ALA A 1 179 ? 9.964 19.324 27.901 1.00 96.81 179 ALA A N 1
ATOM 1406 C CA . ALA A 1 179 ? 9.797 19.173 29.345 1.00 96.81 179 ALA A CA 1
ATOM 1407 C C . ALA A 1 179 ? 9.030 17.884 29.694 1.00 96.81 179 ALA A C 1
ATOM 1409 O O . ALA A 1 179 ? 9.443 17.138 30.586 1.00 96.81 179 ALA A O 1
ATOM 1410 N N . ARG A 1 180 ? 7.955 17.576 28.953 1.00 97.00 180 ARG A N 1
ATOM 1411 C CA . ARG A 1 180 ? 7.186 16.332 29.131 1.00 97.00 180 ARG A CA 1
ATOM 1412 C C . ARG A 1 180 ? 8.025 15.089 28.831 1.00 97.00 180 ARG A C 1
ATOM 1414 O O . ARG A 1 180 ? 7.947 14.128 29.593 1.00 97.00 180 ARG A O 1
ATOM 1421 N N . ALA A 1 181 ? 8.841 15.116 27.776 1.00 95.00 181 ALA A N 1
ATOM 1422 C CA . ALA A 1 181 ? 9.729 14.008 27.423 1.00 95.00 181 ALA A CA 1
ATOM 1423 C C . ALA A 1 181 ? 10.727 13.690 28.553 1.00 95.00 181 ALA A C 1
ATOM 1425 O O . ALA A 1 181 ? 10.789 12.548 29.007 1.00 95.00 181 ALA A O 1
ATOM 1426 N N . ARG A 1 182 ? 11.409 14.709 29.098 1.00 97.50 182 ARG A N 1
ATOM 1427 C CA . ARG A 1 182 ? 12.329 14.537 30.241 1.00 97.50 182 ARG A CA 1
ATOM 1428 C C . ARG A 1 182 ? 11.638 13.968 31.482 1.00 97.50 182 ARG A C 1
ATOM 1430 O O . ARG A 1 182 ? 12.164 13.057 32.113 1.00 97.50 182 ARG A O 1
ATOM 1437 N N . ALA A 1 183 ? 10.432 14.440 31.798 1.00 96.12 183 ALA A N 1
ATOM 1438 C CA . ALA A 1 183 ? 9.669 13.915 32.931 1.00 96.12 183 ALA A CA 1
ATOM 1439 C C . ALA A 1 183 ? 9.295 12.426 32.764 1.00 96.12 183 ALA A C 1
ATOM 1441 O O . ALA A 1 183 ? 9.210 11.690 33.750 1.00 96.12 183 ALA A O 1
ATOM 1442 N N . ILE A 1 184 ? 9.063 11.963 31.531 1.00 96.31 184 ILE A N 1
ATOM 1443 C CA . ILE A 1 184 ? 8.807 10.545 31.239 1.00 96.31 184 ILE A CA 1
ATOM 1444 C C . ILE A 1 184 ? 10.086 9.720 31.422 1.00 96.31 184 ILE A C 1
ATOM 1446 O O . ILE A 1 184 ? 10.033 8.665 32.055 1.00 96.31 184 ILE A O 1
ATOM 1450 N N . GLU A 1 185 ? 11.229 10.202 30.931 1.00 95.56 185 GLU A N 1
ATOM 1451 C CA . GLU A 1 185 ? 12.524 9.526 31.092 1.00 95.56 185 GLU A CA 1
ATOM 1452 C C . GLU A 1 185 ? 12.909 9.359 32.569 1.00 95.56 185 GLU A C 1
ATOM 1454 O O . GLU A 1 185 ? 13.304 8.268 32.987 1.00 95.56 185 GLU A O 1
ATOM 1459 N N . GLU A 1 186 ? 12.721 10.395 33.391 1.00 96.50 186 GLU A N 1
ATOM 1460 C CA . GLU A 1 186 ? 12.964 10.317 34.837 1.00 96.50 186 GLU A CA 1
ATOM 1461 C C . GLU A 1 186 ? 12.035 9.312 35.526 1.00 96.50 186 GLU A C 1
ATOM 1463 O O . GLU A 1 186 ? 12.490 8.512 36.348 1.00 96.50 186 GLU A O 1
ATOM 1468 N N . LYS A 1 187 ? 10.749 9.279 35.150 1.00 95.62 187 LYS A N 1
ATOM 1469 C CA . LYS A 1 187 ? 9.798 8.280 35.666 1.00 95.62 187 LYS A CA 1
ATOM 1470 C C . LYS A 1 187 ? 10.197 6.855 35.290 1.00 95.62 187 LYS A C 1
ATOM 1472 O O . LYS A 1 187 ? 10.086 5.958 36.127 1.00 95.62 187 LYS A O 1
ATOM 1477 N N . LEU A 1 188 ? 10.667 6.632 34.061 1.00 92.50 188 LEU A N 1
ATOM 1478 C CA . LEU A 1 188 ? 11.157 5.322 33.623 1.00 92.50 188 LEU A CA 1
ATOM 1479 C C . LEU A 1 188 ? 12.423 4.916 34.384 1.00 92.50 188 LEU A C 1
ATOM 1481 O O . LEU A 1 188 ? 12.514 3.779 34.849 1.00 92.50 188 LEU A O 1
ATOM 1485 N N . ARG A 1 189 ? 13.358 5.850 34.590 1.00 92.38 189 ARG A N 1
ATOM 1486 C CA . ARG A 1 189 ? 14.586 5.611 35.360 1.00 92.38 189 ARG A CA 1
ATOM 1487 C C . ARG A 1 189 ? 14.296 5.285 36.826 1.00 92.38 189 ARG A C 1
ATOM 1489 O O . ARG A 1 189 ? 14.880 4.345 37.362 1.00 92.38 189 ARG A O 1
ATOM 1496 N N . ALA A 1 190 ? 13.367 6.007 37.454 1.00 91.12 190 ALA A N 1
ATOM 1497 C CA . ALA A 1 190 ? 12.923 5.731 38.819 1.00 91.12 190 ALA A CA 1
ATOM 1498 C C . ALA A 1 190 ? 12.275 4.341 38.938 1.00 91.12 190 ALA A C 1
ATOM 1500 O O . ALA A 1 190 ? 12.530 3.625 39.902 1.00 91.12 190 ALA A O 1
ATOM 1501 N N . ARG A 1 191 ? 11.496 3.917 37.933 1.00 88.56 191 ARG A N 1
ATOM 1502 C CA . ARG A 1 191 ? 10.915 2.565 37.888 1.00 88.56 191 ARG A CA 1
ATOM 1503 C C . ARG A 1 191 ? 11.968 1.472 37.710 1.00 88.56 191 ARG A C 1
ATOM 1505 O O . ARG A 1 191 ? 11.878 0.441 38.368 1.00 88.56 191 ARG A O 1
ATOM 1512 N N . ALA A 1 192 ? 12.964 1.700 36.855 1.00 85.94 192 ALA A N 1
ATOM 1513 C CA . ALA A 1 192 ? 14.029 0.733 36.595 1.00 85.94 192 ALA A CA 1
ATOM 1514 C C . ALA A 1 192 ? 14.928 0.496 37.823 1.00 85.94 192 ALA A C 1
ATOM 1516 O O . ALA A 1 192 ? 15.380 -0.625 38.043 1.00 85.94 192 ALA A O 1
ATOM 1517 N N . GLY A 1 193 ? 15.147 1.520 38.656 1.00 74.75 193 GLY A N 1
ATOM 1518 C CA . GLY A 1 193 ? 15.956 1.404 39.875 1.00 74.75 193 GLY A CA 1
ATOM 1519 C C . GLY A 1 193 ? 15.317 0.587 41.008 1.00 74.75 193 GLY A C 1
ATOM 1520 O O . GLY A 1 193 ? 16.034 0.107 41.880 1.00 74.75 193 GLY A O 1
ATOM 1521 N N . VAL A 1 194 ? 13.993 0.391 41.001 1.00 63.34 194 VAL A N 1
ATOM 1522 C CA . VAL A 1 194 ? 13.263 -0.314 42.079 1.00 63.34 194 VAL A CA 1
ATOM 1523 C C . VAL A 1 194 ? 13.157 -1.829 41.826 1.00 63.34 194 VAL A C 1
ATOM 1525 O O . VAL A 1 194 ? 12.806 -2.586 42.726 1.00 63.34 194 VAL A O 1
ATOM 1528 N N . ALA A 1 195 ? 13.526 -2.314 40.636 1.00 57.72 195 ALA A N 1
ATOM 1529 C CA . ALA A 1 195 ? 13.392 -3.725 40.260 1.00 57.72 195 ALA A CA 1
ATOM 1530 C C . ALA A 1 195 ? 14.559 -4.641 40.704 1.00 57.72 195 ALA A C 1
ATOM 1532 O O . ALA A 1 195 ? 14.629 -5.786 40.266 1.00 57.72 195 ALA A O 1
ATOM 1533 N N . GLN A 1 196 ? 15.462 -4.191 41.586 1.00 52.34 196 GLN A N 1
ATOM 1534 C CA . GLN A 1 196 ? 16.454 -5.069 42.232 1.00 52.34 196 GLN A CA 1
ATOM 1535 C C . GLN A 1 196 ? 15.950 -5.586 43.588 1.00 52.34 196 GLN A C 1
ATOM 1537 O O . GLN A 1 196 ? 16.549 -5.334 44.631 1.00 52.34 196 GLN A O 1
ATOM 1542 N N . LEU A 1 197 ? 14.839 -6.321 43.592 1.00 52.94 197 LEU A N 1
ATOM 1543 C CA . LEU A 1 197 ? 14.406 -7.090 44.759 1.00 52.94 197 LEU A CA 1
ATOM 1544 C C . LEU A 1 197 ? 14.442 -8.580 44.424 1.00 52.94 197 LEU A C 1
ATOM 1546 O O . LEU A 1 197 ? 13.595 -9.083 43.699 1.00 52.94 197 LEU A O 1
ATOM 1550 N N . LYS A 1 198 ? 15.475 -9.234 44.975 1.00 57.84 198 LYS A N 1
ATOM 1551 C CA . LYS A 1 198 ? 15.565 -10.661 45.324 1.00 57.84 198 LYS A CA 1
ATOM 1552 C C . LYS A 1 198 ? 14.893 -11.624 44.340 1.00 57.84 198 LYS A C 1
ATOM 1554 O O . LYS A 1 198 ? 13.782 -12.088 44.563 1.00 57.84 198 LYS A O 1
ATOM 1559 N N . HIS A 1 199 ? 15.640 -12.015 43.312 1.00 44.56 199 HIS A N 1
ATOM 1560 C CA . HIS A 1 199 ? 15.381 -13.279 42.636 1.00 44.56 199 HIS A CA 1
ATOM 1561 C C . HIS A 1 199 ? 15.992 -14.405 43.482 1.00 44.56 199 HIS A C 1
ATOM 1563 O O . HIS A 1 199 ? 17.202 -14.629 43.462 1.00 44.56 199 HIS A O 1
ATOM 1569 N N . GLU A 1 200 ? 15.160 -15.065 44.284 1.00 50.59 200 GLU A N 1
ATOM 1570 C CA . GLU A 1 200 ? 15.484 -16.340 44.925 1.00 50.59 200 GLU A CA 1
ATOM 1571 C C . GLU A 1 200 ? 15.423 -17.440 43.842 1.00 50.59 200 GLU A C 1
ATOM 1573 O O . GLU A 1 200 ? 14.469 -17.464 43.060 1.00 50.59 200 GLU A O 1
ATOM 1578 N N . PRO A 1 201 ? 16.456 -18.284 43.672 1.00 55.41 201 PRO A N 1
ATOM 1579 C CA . PRO A 1 201 ? 16.480 -19.273 42.602 1.00 55.41 201 PRO A CA 1
ATOM 1580 C C . PRO A 1 201 ? 15.695 -20.523 43.020 1.00 55.41 201 PRO A C 1
ATOM 1582 O O . PRO A 1 201 ? 16.274 -21.494 43.503 1.00 55.41 201 PRO A O 1
ATOM 1585 N N . GLU A 1 202 ? 14.379 -20.525 42.812 1.00 46.69 202 GLU A N 1
ATOM 1586 C CA . GLU A 1 202 ? 13.605 -21.766 42.870 1.00 46.69 202 GLU A CA 1
ATOM 1587 C C . GLU A 1 202 ? 13.721 -22.526 41.545 1.00 46.69 202 GLU A C 1
ATOM 1589 O O . GLU A 1 202 ? 13.123 -22.202 40.520 1.00 46.69 202 GLU A O 1
ATOM 1594 N N . SER A 1 203 ? 14.553 -23.564 41.600 1.00 61.03 203 SER A N 1
ATOM 1595 C CA . SER A 1 203 ? 14.614 -24.659 40.642 1.00 61.03 203 SER A CA 1
ATOM 1596 C C . SER A 1 203 ? 13.249 -25.340 40.544 1.00 61.03 203 SER A C 1
ATOM 1598 O O . SER A 1 203 ? 12.818 -26.012 41.481 1.00 61.03 203 SER A O 1
ATOM 1600 N N . SER A 1 204 ? 12.577 -25.218 39.402 1.00 52.91 204 SER A N 1
ATOM 1601 C CA . SER A 1 204 ? 11.511 -26.149 39.039 1.00 52.91 204 SER A CA 1
ATOM 1602 C C . SER A 1 204 ? 11.513 -26.424 37.536 1.00 52.91 204 SER A C 1
ATOM 1604 O O . SER A 1 204 ? 11.227 -25.575 36.696 1.00 52.91 204 SER A O 1
ATOM 1606 N N . ASN A 1 205 ? 11.881 -27.665 37.217 1.00 52.34 205 ASN A N 1
ATOM 1607 C CA . ASN A 1 205 ? 11.578 -28.326 35.957 1.00 52.34 205 ASN A CA 1
ATOM 1608 C C . ASN A 1 205 ? 10.061 -28.313 35.747 1.00 52.34 205 ASN A C 1
ATOM 1610 O O . ASN A 1 205 ? 9.338 -28.960 36.506 1.00 52.34 205 ASN A O 1
ATOM 1614 N N . VAL A 1 206 ? 9.588 -27.653 34.694 1.00 48.00 206 VAL A N 1
ATOM 1615 C CA . VAL A 1 206 ? 8.217 -27.820 34.205 1.00 48.00 206 VAL A CA 1
ATOM 1616 C C . VAL A 1 206 ? 8.284 -28.206 32.732 1.00 48.00 206 VAL A C 1
ATOM 1618 O O . VAL A 1 206 ? 8.703 -27.421 31.885 1.00 48.00 206 VAL A O 1
ATOM 1621 N N . MET A 1 207 ? 7.893 -29.455 32.455 1.00 53.53 207 MET A N 1
ATOM 1622 C CA . MET A 1 207 ? 7.472 -29.913 31.132 1.00 53.53 207 MET A CA 1
ATOM 1623 C C . MET A 1 207 ? 6.311 -29.031 30.676 1.00 53.53 207 MET A C 1
ATOM 1625 O O . MET A 1 207 ? 5.265 -29.023 31.323 1.00 53.53 207 MET A O 1
ATOM 1629 N N . ILE A 1 208 ? 6.489 -28.299 29.579 1.00 46.38 208 ILE A N 1
ATOM 1630 C CA . ILE A 1 208 ? 5.391 -27.575 28.943 1.00 46.38 208 ILE A CA 1
ATOM 1631 C C . ILE A 1 208 ? 4.836 -28.476 27.846 1.00 46.38 208 ILE A C 1
ATOM 1633 O O . ILE A 1 208 ? 5.494 -28.744 26.842 1.00 46.38 208 ILE A O 1
ATOM 1637 N N . ASP A 1 209 ? 3.636 -28.970 28.128 1.00 48.09 209 ASP A N 1
ATOM 1638 C CA . ASP A 1 209 ? 2.730 -29.651 27.219 1.00 48.09 209 ASP A CA 1
ATOM 1639 C C . ASP A 1 209 ? 2.275 -28.664 26.132 1.00 48.09 209 ASP A C 1
ATOM 1641 O O . ASP A 1 209 ? 1.857 -27.538 26.413 1.00 48.09 209 ASP A O 1
ATOM 1645 N N . GLU A 1 210 ? 2.428 -29.069 24.877 1.00 48.47 210 GLU A N 1
ATOM 1646 C CA . GLU A 1 210 ? 2.284 -28.231 23.691 1.00 48.47 210 GLU A CA 1
ATOM 1647 C C . GLU A 1 210 ? 0.808 -28.210 23.254 1.00 48.47 210 GLU A C 1
ATOM 1649 O O . GLU A 1 210 ? 0.403 -28.799 22.248 1.00 48.47 210 GLU A O 1
ATOM 1654 N N . THR A 1 211 ? -0.043 -27.539 24.033 1.00 50.00 211 THR A N 1
ATOM 1655 C CA . THR A 1 211 ? -1.436 -27.290 23.651 1.00 50.00 211 THR A CA 1
ATOM 1656 C C . THR A 1 211 ? -1.502 -26.197 22.586 1.00 50.00 211 THR A C 1
ATOM 1658 O O . THR A 1 211 ? -1.465 -24.998 22.850 1.00 50.00 211 THR A O 1
ATOM 1661 N N . ARG A 1 212 ? -1.612 -26.639 21.327 1.00 41.59 212 ARG A N 1
ATOM 1662 C CA . ARG A 1 212 ? -1.970 -25.817 20.164 1.00 41.59 212 ARG A CA 1
ATOM 1663 C C . ARG A 1 212 ? -3.325 -25.139 20.377 1.00 41.59 212 ARG A C 1
ATOM 1665 O O . ARG A 1 212 ? -4.376 -25.715 20.102 1.00 41.59 212 ARG A O 1
ATOM 1672 N N . GLU A 1 213 ? -3.276 -23.888 20.805 1.00 46.84 213 GLU A N 1
ATOM 1673 C CA . GLU A 1 213 ? -4.410 -22.975 20.815 1.00 46.84 213 GLU A CA 1
ATOM 1674 C C . GLU A 1 213 ? -4.759 -22.591 19.363 1.00 46.84 213 GLU A C 1
ATOM 1676 O O . GLU A 1 213 ? -4.022 -21.885 18.667 1.00 46.84 213 GLU A O 1
ATOM 1681 N N . ARG A 1 214 ? -5.873 -23.135 18.861 1.00 45.03 214 ARG A N 1
ATOM 1682 C CA . ARG A 1 214 ? -6.501 -22.708 17.606 1.00 45.03 214 ARG A CA 1
ATOM 1683 C C . ARG A 1 214 ? -7.114 -21.329 17.841 1.00 45.03 214 ARG A C 1
ATOM 1685 O O . ARG A 1 214 ? -8.187 -21.219 18.416 1.00 45.03 214 ARG A O 1
ATOM 1692 N N . VAL A 1 215 ? -6.422 -20.286 17.395 1.00 44.50 215 VAL A N 1
ATOM 1693 C CA . VAL A 1 215 ? -7.005 -18.947 17.279 1.00 44.50 215 VAL A CA 1
ATOM 1694 C C . VAL A 1 215 ? -7.847 -18.920 16.009 1.00 44.50 215 VAL A C 1
ATOM 1696 O O . VAL A 1 215 ? -7.305 -18.904 14.899 1.00 44.50 215 VAL A O 1
ATOM 1699 N N . ASP A 1 216 ? -9.165 -18.907 16.177 1.00 41.41 216 ASP A N 1
ATOM 1700 C CA . ASP A 1 216 ? -10.121 -18.605 15.116 1.00 41.41 216 ASP A CA 1
ATOM 1701 C C . ASP A 1 216 ? -9.950 -17.132 14.710 1.00 41.41 216 ASP A C 1
ATOM 1703 O O . ASP A 1 216 ? -10.565 -16.217 15.253 1.00 41.41 216 ASP A O 1
ATOM 1707 N N . ARG A 1 217 ? -9.021 -16.880 13.781 1.00 45.16 217 ARG A N 1
ATOM 1708 C CA . ARG A 1 217 ? -8.863 -15.570 13.146 1.00 45.16 217 ARG A CA 1
ATOM 1709 C C . ARG A 1 217 ? -9.977 -15.397 12.122 1.00 45.16 217 ARG A C 1
ATOM 1711 O O . ARG A 1 217 ? -9.852 -15.861 10.989 1.00 45.16 217 ARG A O 1
ATOM 1718 N N . GLU A 1 218 ? -11.020 -14.668 12.502 1.00 43.41 218 GLU A N 1
ATOM 1719 C CA . GLU A 1 218 ? -11.950 -14.019 11.571 1.00 43.41 218 GLU A CA 1
ATOM 1720 C C . GLU A 1 218 ? -11.210 -12.915 10.792 1.00 43.41 218 GLU A C 1
ATOM 1722 O O . GLU A 1 218 ? -11.357 -11.718 11.027 1.00 43.41 218 GLU A O 1
ATOM 1727 N N . GLY A 1 219 ? -10.321 -13.322 9.886 1.00 45.47 219 GLY A N 1
ATOM 1728 C CA . GLY A 1 219 ? -9.668 -12.423 8.947 1.00 45.47 219 GLY A CA 1
ATOM 1729 C C . GLY A 1 219 ? -10.559 -12.226 7.728 1.00 45.47 219 GLY A C 1
ATOM 1730 O O . GLY A 1 219 ? -10.836 -13.178 7.002 1.00 45.47 219 GLY A O 1
ATOM 1731 N N . SER A 1 220 ? -10.973 -10.989 7.467 1.00 58.00 220 SER A N 1
ATOM 1732 C CA . SER A 1 220 ? -11.587 -10.634 6.187 1.00 58.00 220 SER A CA 1
ATOM 1733 C C . SER A 1 220 ? -10.536 -10.743 5.076 1.00 58.00 220 SER A C 1
ATOM 1735 O O . SER A 1 220 ? -9.414 -10.241 5.216 1.00 58.00 220 SER A O 1
ATOM 1737 N N . LEU A 1 221 ? -10.883 -11.401 3.967 1.00 51.12 221 LEU A N 1
ATOM 1738 C CA . LEU A 1 221 ? -10.035 -11.478 2.778 1.00 51.12 221 LEU A CA 1
ATOM 1739 C C . LEU A 1 221 ? -10.249 -10.224 1.930 1.00 51.12 221 LEU A C 1
ATOM 1741 O O . LEU A 1 221 ? -11.343 -9.988 1.420 1.00 51.12 221 LEU A O 1
ATOM 1745 N N . THR A 1 222 ? -9.195 -9.433 1.746 1.00 60.00 222 THR A N 1
ATOM 1746 C CA . THR A 1 222 ? -9.231 -8.266 0.854 1.00 60.00 222 THR A CA 1
ATOM 1747 C C . THR A 1 222 ? -8.629 -8.646 -0.499 1.00 60.00 222 THR A C 1
ATOM 1749 O O . THR A 1 222 ? -7.535 -9.212 -0.550 1.00 60.00 222 THR A O 1
ATOM 1752 N N . ARG A 1 223 ? -9.336 -8.352 -1.601 1.00 62.38 223 ARG A N 1
ATOM 1753 C CA . ARG A 1 223 ? -8.840 -8.582 -2.968 1.00 62.38 223 ARG A CA 1
ATOM 1754 C C . ARG A 1 223 ? -7.946 -7.423 -3.390 1.00 62.38 223 ARG A C 1
ATOM 1756 O O . ARG A 1 223 ? -8.396 -6.279 -3.409 1.00 62.38 223 ARG A O 1
ATOM 1763 N N . LEU A 1 224 ? -6.706 -7.716 -3.770 1.00 59.03 224 LEU A N 1
ATOM 1764 C CA . LEU A 1 224 ? -5.755 -6.698 -4.211 1.00 59.03 224 LEU A CA 1
ATOM 1765 C C . LEU A 1 224 ? -5.520 -6.814 -5.722 1.00 59.03 224 LEU A C 1
ATOM 1767 O O . LEU A 1 224 ? -5.173 -7.880 -6.230 1.00 59.03 224 LEU A O 1
ATOM 1771 N N . HIS A 1 225 ? -5.732 -5.711 -6.444 1.00 49.78 225 HIS A N 1
ATOM 1772 C CA . HIS A 1 225 ? -5.455 -5.615 -7.876 1.00 49.78 225 HIS A CA 1
ATOM 1773 C C . HIS A 1 225 ? -4.128 -4.889 -8.090 1.00 49.78 225 HIS A C 1
ATOM 1775 O O . HIS A 1 225 ? -4.044 -3.674 -7.908 1.00 49.78 225 HIS A O 1
ATOM 1781 N N . THR A 1 226 ? -3.101 -5.621 -8.521 1.00 52.19 226 THR A N 1
ATOM 1782 C CA . THR A 1 226 ? -1.829 -5.019 -8.932 1.00 52.19 226 THR A CA 1
ATOM 1783 C C . THR A 1 226 ? -1.774 -4.969 -10.454 1.00 52.19 226 THR A C 1
ATOM 1785 O O . THR A 1 226 ? -1.752 -6.003 -11.123 1.00 52.19 226 THR A O 1
ATOM 1788 N N . VAL A 1 227 ? -1.753 -3.759 -11.014 1.00 51.28 227 VAL A N 1
ATOM 1789 C CA . VAL A 1 227 ? -1.524 -3.544 -12.448 1.00 51.28 227 VAL A CA 1
ATOM 1790 C C . VAL A 1 227 ? -0.047 -3.227 -12.640 1.00 51.28 227 VAL A C 1
ATOM 1792 O O . VAL A 1 227 ? 0.422 -2.179 -12.194 1.00 51.28 227 VAL A O 1
ATOM 1795 N N . LEU A 1 228 ? 0.690 -4.131 -13.284 1.00 46.25 228 LEU A N 1
ATOM 1796 C CA . LEU A 1 228 ? 2.076 -3.882 -13.667 1.00 46.25 228 LEU A CA 1
ATOM 1797 C C . LEU A 1 228 ? 2.070 -3.220 -15.048 1.00 46.25 228 LEU A C 1
ATOM 1799 O O . LEU A 1 228 ? 1.794 -3.861 -16.061 1.00 46.25 228 LEU A O 1
ATOM 1803 N N . ALA A 1 229 ? 2.324 -1.913 -15.081 1.00 41.09 229 ALA A N 1
ATOM 1804 C CA . ALA A 1 229 ? 2.573 -1.197 -16.325 1.00 41.09 229 ALA A CA 1
ATOM 1805 C C . ALA A 1 229 ? 4.045 -1.403 -16.709 1.00 41.09 229 ALA A C 1
ATOM 1807 O O . ALA A 1 229 ? 4.916 -0.707 -16.192 1.00 41.09 229 ALA A O 1
ATOM 1808 N N . GLY A 1 230 ? 4.292 -2.412 -17.546 1.00 34.03 230 GLY A N 1
ATOM 1809 C CA . GLY A 1 230 ? 5.521 -2.554 -18.330 1.00 34.03 230 GLY A CA 1
ATOM 1810 C C . GLY A 1 230 ? 5.403 -1.821 -19.654 1.00 34.03 230 GLY A C 1
ATOM 1811 O O . GLY A 1 230 ? 4.271 -1.825 -20.213 1.00 34.03 230 GLY A O 1
#

InterPro domains:
  IPR057678 Domain of unknown function DUF7918 [PF25534] (6-102)

Radius of gyration: 30.07 Å; chains: 1; bounding box: 71×72×82 Å

Sequence (230 aa):
MRKGNINVYIESQGHALPEYQVEIVDDKTVACYIPSEAGKNFMICWRADTRHDDHVTSVRPRIDGHNIYGKLHSPGQLDGFRESAQIPKDRKRRFEFATLATTDLLRVQGIIPSDAPAAGPSEQSTSARKRPIDRSRSDTPEEAGPSRKRVKTEERALVGEEEDADALELEVELKAIHARARAIEEKLRARAGVAQLKHEPESSNVMIDETRERVDREGSLTRLHTVLAG

Secondary structure (DSSP, 8-state):
-EETTEEEEEEETTEEPP-EEEEE-SSSEEEEEEEE-TT-EEEEEEEE--TT--S-EEE--EETTEEPPPEEE-TT---EEE-EEEETTTEEEEEE------HHHHHHTTSSPP----------------------------------------------TTHHHHHHHHHHHHHHHHHHHHHHHHHHHHHHHT--S---------------------PEEEEEEEE---

pLDDT: mean 77.95, std 18.92, range [34.03, 98.12]

Organism: Fomitopsis schrenkii (NCBI:txid2126942)

Foldseek 3Di:
DDDDQKDKFKDWPRDTWDWAPWDDPDNFKIKTWTFADFFTFMKIWMDGQQQVPQDWFWFWFDDPNDTADIDIDHGRGITDMGQFGQDPPRDTDGHGDHDDCDPVNCCVVVVDPPVPPPPDDDDDDDDDDDDDDDDDDDDDDDDDDDDDDDDDDPPPDPPDPPPVVVVVVVVVVVVVVVVVVVVVVVVVVVVVVVPPDDDDDDDDDDDDDDPPDPDPPPTDIDMGMGGGDD